Protein AF-A0ABD1Q638-F1 (afdb_monomer)

Nearest PDB structures (foldseek):
  1qu7-assembly1_A  TM=3.961E-01  e=6.365E-01  Escherichia coli
  3g6b-assembly1_A  TM=3.197E-01  e=7.112E-01  Thermotoga maritima
  3g67-assembly1_A  TM=3.233E-01  e=1.049E+00  Thermotoga maritima
  2v0o-assembly2_C  TM=2.577E-01  e=9.386E-01  Homo sapiens

Mean predicted aligned error: 16.16 Å

Organism: NCBI:txid126358

Secondary structure (DSSP, 8-state):
-HHHHHHHHHHHHHHHHHHHHHHHHHHHHHHHHHHHHHHHHHHHHHHHHHHHHHHHHHHHHHHHHHHHHHHHHHHHHHHHHHHHHHHHHTT--SHHHHHHHHHHHHHHHHHHHHHHHHHHHHHHHHHHHHHHHHHHHHHHHHHHHHHHHHHHHHHHHHHHHHHHHHHHHHHHHHHHHHHHHHHHHHHHHHHHHHHHHHHHHHTS----PPPPS-------------------------

Solvent-accessible surface area (backbone atoms only — not comparable to full-atom values): 13404 Å² total; per-residue (Å²): 111,50,67,61,51,28,56,51,45,55,50,53,48,50,52,52,52,56,59,44,52,63,53,46,58,53,54,50,52,50,47,52,49,47,54,50,51,48,51,52,50,51,49,52,47,52,50,50,54,49,52,47,52,54,51,49,56,50,43,54,51,51,53,49,50,49,53,54,50,50,54,54,51,51,52,53,51,49,54,40,50,51,49,48,50,55,37,60,77,63,75,52,83,61,64,72,47,47,51,42,52,52,52,49,50,53,53,50,53,54,49,50,53,50,53,52,54,50,52,54,51,46,53,52,48,50,53,54,46,54,53,51,51,52,53,46,52,54,50,53,50,50,49,53,49,51,51,50,54,40,52,52,50,52,49,52,51,53,52,50,50,52,54,53,49,55,53,46,47,55,49,50,53,52,31,49,54,36,48,49,53,47,50,52,54,50,51,55,52,53,52,51,51,51,52,51,49,53,53,56,59,71,63,49,75,84,72,73,66,73,77,72,89,74,72,82,87,67,88,88,82,84,76,89,73,90,82,87,84,87,81,84,85,75,87,82,93,131

Sequence (238 aa):
MNLIRGLVLTKEVYNILEGFDGKLNKEEANSKKLSEDLKAMSLEKAQMESDKRFLQIRLDSVVAKETDLKAKYEVKLQDVKECLKKAQDQKRATEASQKCTEEAQNLAEERAFVDETTVATANNFEAIFFEKDKQLAEVKEQVERVKADRTDAEARIVMAYQKEFESTFEYIELAHKFMTACGQHLVERIEEIHLEWDISFLRRPLAREPPPDDLPTSEDHAVAKVSSIVEPHGTGEA

Foldseek 3Di:
DLVVVLVVLVVVLVVLVVVLVVVLVVLVVVLVVLVVVLVVLVVVLVVLVVVLVVLVVVLVVLVVVLVVVVVVLVVVLVVLVVQCVVCVVVPDDDDSNVVSVVVVVVSVVVNVVSVVVSVVVSVVSVVVSVVSVVVSVVSVVVSVVSVVVSVVSVVVSVVSVVVSVVVSVVSVVVSVVSVVVVVVVVVVVVVVVVVVCVVVVVPPPPPPPPPPPDDPDDDDDDDPDPDDDDDDPDDDDD

Radius of gyration: 51.37 Å; Cα contacts (8 Å, |Δi|>4): 83; chains: 1; bounding box: 115×38×144 Å

pLDDT: mean 76.97, std 14.39, range [38.31, 92.88]

Structure (mmCIF, N/CA/C/O backbone):
data_AF-A0ABD1Q638-F1
#
_entry.id   AF-A0ABD1Q638-F1
#
loop_
_atom_site.group_PDB
_atom_site.id
_atom_site.type_symbol
_atom_site.label_atom_id
_atom_site.label_alt_id
_atom_site.label_comp_id
_atom_site.label_asym_id
_atom_site.label_entity_id
_atom_site.label_seq_id
_atom_site.pdbx_PDB_ins_code
_atom_site.Cartn_x
_atom_site.Cartn_y
_atom_site.Cartn_z
_atom_site.occupancy
_atom_site.B_iso_or_equiv
_atom_site.auth_seq_id
_atom_site.auth_comp_id
_atom_site.auth_asym_id
_atom_site.auth_atom_id
_atom_site.pdbx_PDB_model_num
ATOM 1 N N . MET A 1 1 ? 32.423 8.201 -47.413 1.00 62.81 1 MET A N 1
ATOM 2 C CA . MET A 1 1 ? 31.668 9.054 -46.460 1.00 62.81 1 MET A CA 1
ATOM 3 C C . MET A 1 1 ? 30.535 8.312 -45.746 1.00 62.81 1 MET A C 1
ATOM 5 O O . MET A 1 1 ? 30.430 8.467 -44.538 1.00 62.81 1 MET A O 1
ATOM 9 N N . ASN A 1 2 ? 29.720 7.497 -46.427 1.00 60.91 2 ASN A N 1
ATOM 10 C CA . ASN A 1 2 ? 28.567 6.823 -45.801 1.00 60.91 2 ASN A CA 1
ATOM 11 C C . ASN A 1 2 ? 28.947 5.785 -44.723 1.00 60.91 2 ASN A C 1
ATOM 13 O O . ASN A 1 2 ? 28.285 5.736 -43.694 1.00 60.91 2 ASN A O 1
ATOM 17 N N . LEU A 1 3 ? 30.063 5.059 -44.884 1.00 63.94 3 LEU A N 1
ATOM 18 C CA . LEU A 1 3 ? 30.564 4.112 -43.872 1.00 63.94 3 LEU A CA 1
ATOM 19 C C . LEU A 1 3 ? 30.921 4.794 -42.531 1.00 63.94 3 LEU A C 1
ATOM 21 O O . LEU A 1 3 ? 30.564 4.309 -41.464 1.00 63.94 3 LEU A O 1
ATOM 25 N N . ILE A 1 4 ? 31.574 5.963 -42.589 1.00 77.12 4 ILE A N 1
ATOM 26 C CA . ILE A 1 4 ? 31.926 6.760 -41.399 1.00 77.12 4 ILE A CA 1
ATOM 27 C C . ILE A 1 4 ? 30.655 7.290 -40.721 1.00 77.12 4 ILE A C 1
ATOM 29 O O . ILE A 1 4 ? 30.556 7.259 -39.499 1.00 77.12 4 ILE A O 1
ATOM 33 N N . ARG A 1 5 ? 29.654 7.729 -41.501 1.00 73.06 5 ARG A N 1
ATOM 34 C CA . ARG A 1 5 ? 28.352 8.155 -40.958 1.00 73.06 5 ARG A CA 1
ATOM 35 C C . ARG A 1 5 ? 27.604 7.005 -40.279 1.00 73.06 5 ARG A C 1
ATOM 37 O O . ARG A 1 5 ? 27.065 7.221 -39.202 1.00 73.06 5 ARG A O 1
ATOM 44 N N . GLY A 1 6 ? 27.622 5.802 -40.858 1.00 73.00 6 GLY A N 1
ATOM 45 C CA . GLY A 1 6 ? 27.049 4.603 -40.236 1.00 73.00 6 GLY A CA 1
ATOM 46 C C . GLY A 1 6 ? 27.677 4.297 -38.872 1.00 73.00 6 GLY A C 1
ATOM 47 O O . GLY A 1 6 ? 26.951 4.136 -37.896 1.00 73.00 6 GLY A O 1
ATOM 48 N N . LEU A 1 7 ? 29.014 4.330 -38.785 1.00 78.75 7 LEU A N 1
ATOM 49 C CA . LEU A 1 7 ? 29.758 4.108 -37.535 1.00 78.75 7 LEU A CA 1
ATOM 50 C C . LEU A 1 7 ? 29.456 5.153 -36.447 1.00 78.75 7 LEU A C 1
ATOM 52 O O . LEU A 1 7 ? 29.348 4.811 -35.268 1.00 78.75 7 LEU A O 1
ATOM 56 N N . VAL A 1 8 ? 29.301 6.426 -36.824 1.00 81.81 8 VAL A N 1
ATOM 57 C CA . VAL A 1 8 ? 28.933 7.496 -35.879 1.00 81.81 8 VAL A CA 1
ATOM 58 C C . VAL A 1 8 ? 27.518 7.284 -35.337 1.00 81.81 8 VAL A C 1
ATOM 60 O O . VAL A 1 8 ? 27.318 7.375 -34.130 1.00 81.81 8 VAL A O 1
ATOM 63 N N . LEU A 1 9 ? 26.553 6.934 -36.193 1.00 76.81 9 LEU A N 1
ATOM 64 C CA . LEU A 1 9 ? 25.171 6.684 -35.767 1.00 76.81 9 LEU A CA 1
ATOM 65 C C . LEU A 1 9 ? 25.068 5.483 -34.815 1.00 76.81 9 LEU A C 1
ATOM 67 O O . LEU A 1 9 ? 24.355 5.560 -33.820 1.00 76.81 9 LEU A O 1
ATOM 71 N N . THR A 1 10 ? 25.829 4.408 -35.049 1.00 75.62 10 THR A N 1
ATOM 72 C CA . THR A 1 10 ? 25.877 3.267 -34.115 1.00 75.62 10 THR A CA 1
ATOM 73 C C . THR A 1 10 ? 26.457 3.631 -32.748 1.00 75.62 10 THR A C 1
ATOM 75 O O . THR A 1 10 ? 26.022 3.082 -31.738 1.00 75.62 10 THR A O 1
ATOM 78 N N . LYS A 1 11 ? 27.406 4.576 -32.687 1.00 83.50 11 LYS A N 1
ATOM 79 C CA . LYS A 1 11 ? 27.943 5.074 -31.413 1.00 83.50 11 LYS A CA 1
ATOM 80 C C . LYS A 1 11 ? 26.907 5.901 -30.645 1.00 83.50 11 LYS A C 1
ATOM 82 O O . LYS A 1 11 ? 26.808 5.756 -29.432 1.00 83.50 11 LYS A O 1
ATOM 87 N N . GLU A 1 12 ? 26.126 6.733 -31.333 1.00 80.31 12 GLU A N 1
ATOM 88 C CA . GLU A 1 12 ? 25.046 7.501 -30.695 1.00 80.31 12 GLU A CA 1
ATOM 89 C C . GLU A 1 12 ? 23.957 6.587 -30.119 1.00 80.31 12 GLU A C 1
ATOM 91 O O . GLU A 1 12 ? 23.530 6.793 -28.987 1.00 80.31 12 GLU A O 1
ATOM 96 N N . VAL A 1 13 ? 23.584 5.519 -30.836 1.00 79.38 13 VAL A N 1
ATOM 97 C CA . VAL A 1 13 ? 22.672 4.487 -30.308 1.00 79.38 13 VAL A CA 1
ATOM 98 C C . VAL A 1 13 ? 23.211 3.881 -29.011 1.00 79.38 13 VAL A C 1
ATOM 100 O O . VAL A 1 13 ? 22.472 3.764 -28.037 1.00 79.38 13 VAL A O 1
ATOM 103 N N . TYR A 1 14 ? 24.502 3.539 -28.964 1.00 80.94 14 TYR A N 1
ATOM 104 C CA . TYR A 1 14 ? 25.120 2.990 -27.756 1.00 80.94 14 TYR A CA 1
ATOM 105 C C . TYR A 1 14 ? 25.060 3.972 -26.574 1.00 80.94 14 TYR A C 1
ATOM 107 O O . TYR A 1 14 ? 24.660 3.586 -25.479 1.00 80.94 14 TYR A O 1
ATOM 115 N N . ASN A 1 15 ? 25.376 5.251 -26.800 1.00 84.00 15 ASN A N 1
ATOM 116 C CA . ASN A 1 15 ? 25.325 6.281 -25.756 1.00 84.00 15 ASN A CA 1
ATOM 117 C C . ASN A 1 15 ? 23.904 6.486 -25.199 1.00 84.00 15 ASN A C 1
ATOM 119 O O . ASN A 1 15 ? 23.735 6.698 -23.997 1.00 84.00 15 ASN A O 1
ATOM 123 N N . ILE A 1 16 ? 22.885 6.443 -26.067 1.00 79.62 16 ILE A N 1
ATOM 124 C CA . ILE A 1 16 ? 21.476 6.553 -25.663 1.00 79.62 16 ILE A CA 1
ATOM 125 C C . ILE A 1 16 ? 21.100 5.367 -24.769 1.00 79.62 16 ILE A C 1
ATOM 127 O O . ILE A 1 16 ? 20.550 5.573 -23.688 1.00 79.62 16 ILE A O 1
ATOM 131 N N . LEU A 1 17 ? 21.456 4.144 -25.175 1.00 77.81 17 LEU A N 1
ATOM 132 C CA . LEU A 1 17 ? 21.169 2.928 -24.409 1.00 77.81 17 LEU A CA 1
ATOM 133 C C . LEU A 1 17 ? 21.881 2.910 -23.046 1.00 77.81 17 LEU A C 1
ATOM 135 O O . LEU A 1 17 ? 21.259 2.579 -22.040 1.00 77.81 17 LEU A O 1
ATOM 139 N N . GLU A 1 18 ? 23.148 3.327 -22.983 1.00 80.81 18 GLU A N 1
ATOM 140 C CA . GLU A 1 18 ? 23.913 3.403 -21.730 1.00 80.81 18 GLU A CA 1
ATOM 141 C C . GLU A 1 18 ? 23.340 4.461 -20.767 1.00 80.81 18 GLU A C 1
ATOM 143 O O . GLU A 1 18 ? 23.158 4.215 -19.571 1.00 80.81 18 GLU A O 1
ATOM 148 N N . GLY A 1 19 ? 22.978 5.641 -21.284 1.00 80.19 19 GLY A N 1
ATOM 149 C CA . GLY A 1 19 ? 22.334 6.690 -20.490 1.00 80.19 19 GLY A CA 1
ATOM 150 C C . GLY A 1 19 ? 20.925 6.319 -20.016 1.00 80.19 19 GLY A C 1
ATOM 151 O O . GLY A 1 19 ? 20.470 6.802 -18.971 1.00 80.19 19 GLY A O 1
ATOM 152 N N . PHE A 1 20 ? 20.235 5.465 -20.770 1.00 78.56 20 PHE A N 1
ATOM 153 C CA . PHE A 1 20 ? 18.911 4.961 -20.441 1.00 78.56 20 PHE A CA 1
ATOM 154 C C . PHE A 1 20 ? 18.957 3.936 -19.304 1.00 78.56 20 PHE A C 1
ATOM 156 O O . PHE A 1 20 ? 18.231 4.107 -18.322 1.00 78.56 20 PHE A O 1
ATOM 163 N N . ASP A 1 21 ? 19.878 2.971 -19.366 1.00 80.94 21 ASP A N 1
ATOM 164 C CA . ASP A 1 21 ? 20.079 1.951 -18.327 1.00 80.94 21 ASP A CA 1
ATOM 165 C C . ASP A 1 21 ? 20.299 2.581 -16.935 1.00 80.94 21 ASP A C 1
ATOM 167 O O . ASP A 1 21 ? 19.690 2.196 -15.933 1.00 80.94 21 ASP A O 1
ATOM 171 N N . GLY A 1 22 ? 21.073 3.670 -16.867 1.00 81.31 22 GLY A N 1
ATOM 172 C CA . GLY A 1 22 ? 21.306 4.405 -15.620 1.00 81.3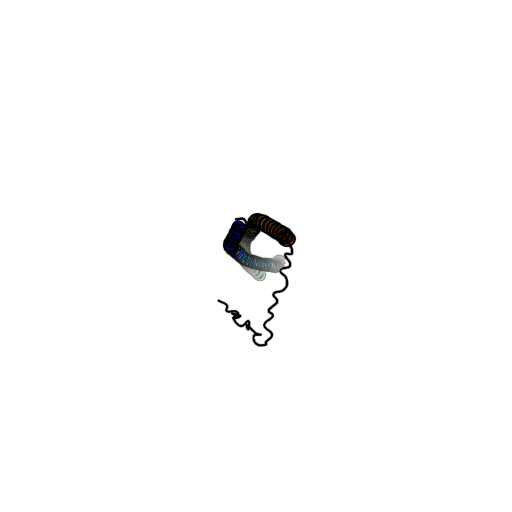1 22 GLY A CA 1
ATOM 173 C C . GLY A 1 22 ? 20.073 5.114 -15.031 1.00 81.31 22 GLY A C 1
ATOM 174 O O . GLY A 1 22 ? 19.975 5.257 -13.808 1.00 81.31 22 GLY A O 1
ATOM 175 N N . LYS A 1 23 ? 19.128 5.582 -15.859 1.00 81.44 23 LYS A N 1
ATOM 176 C CA . LYS A 1 23 ? 17.857 6.174 -15.383 1.00 81.44 23 LYS A CA 1
ATOM 177 C C . LYS A 1 23 ? 16.884 5.087 -14.941 1.00 81.44 23 LYS A C 1
ATOM 179 O O . LYS A 1 23 ? 16.193 5.250 -13.939 1.00 81.44 23 LYS A O 1
ATOM 184 N N . LEU A 1 24 ? 16.883 3.976 -15.661 1.00 79.50 24 LEU A N 1
ATOM 185 C CA . LEU A 1 24 ? 16.010 2.843 -15.419 1.00 79.50 24 LEU A CA 1
ATOM 186 C C . LEU A 1 24 ? 16.290 2.154 -14.099 1.00 79.50 24 LEU A C 1
ATOM 188 O O . LEU A 1 24 ? 15.380 1.986 -13.295 1.00 79.50 24 LEU A O 1
ATOM 192 N N . ASN A 1 25 ? 17.564 1.890 -13.823 1.00 84.44 25 ASN A N 1
ATOM 193 C CA . ASN A 1 25 ? 17.994 1.314 -12.557 1.00 84.44 25 ASN A CA 1
ATOM 194 C C . ASN A 1 25 ? 17.541 2.157 -11.348 1.00 84.44 25 ASN A C 1
ATOM 196 O O . ASN A 1 25 ? 17.233 1.617 -10.285 1.00 84.44 25 ASN A O 1
ATOM 200 N N . LYS A 1 26 ? 17.451 3.489 -11.496 1.00 85.56 26 LYS A N 1
ATOM 201 C CA . LYS A 1 26 ? 16.952 4.379 -10.433 1.00 85.56 26 LYS A CA 1
ATOM 202 C C . LYS A 1 26 ? 15.442 4.256 -10.234 1.00 85.56 26 LYS A C 1
ATOM 204 O O . LYS A 1 26 ? 14.997 4.163 -9.092 1.00 85.56 26 LYS A O 1
ATOM 209 N N . GLU A 1 27 ? 14.666 4.250 -11.314 1.00 83.69 27 GLU A N 1
ATOM 210 C CA . GLU A 1 27 ? 13.206 4.112 -11.238 1.00 83.69 27 GLU A CA 1
ATOM 211 C C . GLU A 1 27 ? 12.784 2.694 -10.814 1.00 83.69 27 GLU A C 1
ATOM 213 O O . GLU A 1 27 ? 11.851 2.539 -10.027 1.00 83.69 27 GLU A O 1
ATOM 218 N N . GLU A 1 28 ? 13.515 1.653 -11.225 1.00 83.50 28 GLU A N 1
ATOM 219 C CA . GLU A 1 28 ? 13.320 0.277 -10.751 1.00 83.50 28 GLU A CA 1
ATOM 220 C C . GLU A 1 28 ? 13.636 0.134 -9.262 1.00 83.50 28 GLU A C 1
ATOM 222 O O . GLU A 1 28 ? 12.858 -0.472 -8.522 1.00 83.50 28 GLU A O 1
ATOM 227 N N . ALA A 1 29 ? 14.733 0.734 -8.786 1.00 87.56 29 ALA A N 1
ATOM 228 C CA . ALA A 1 29 ? 15.040 0.767 -7.359 1.00 87.56 29 ALA A CA 1
ATOM 229 C C . ALA A 1 29 ? 13.946 1.497 -6.559 1.00 87.56 29 ALA A C 1
ATOM 231 O O . ALA A 1 29 ? 13.565 1.042 -5.478 1.00 87.56 29 ALA A O 1
ATOM 232 N N . ASN A 1 30 ? 13.401 2.592 -7.100 1.00 85.94 30 ASN A N 1
ATOM 233 C CA . ASN A 1 30 ? 12.290 3.321 -6.492 1.00 85.94 30 ASN A CA 1
ATOM 234 C C . ASN A 1 30 ? 11.001 2.478 -6.453 1.00 85.94 30 ASN A C 1
ATOM 236 O O . ASN A 1 30 ? 10.382 2.347 -5.399 1.00 85.94 30 ASN A O 1
ATOM 240 N N . SER A 1 31 ? 10.637 1.828 -7.564 1.00 82.81 31 SER A N 1
ATOM 241 C CA . SER A 1 31 ? 9.482 0.922 -7.640 1.00 82.81 31 SER A CA 1
ATOM 242 C C . SER A 1 31 ? 9.616 -0.257 -6.669 1.00 82.81 31 SER A C 1
ATOM 244 O O . SER A 1 31 ? 8.676 -0.588 -5.939 1.00 82.81 31 SER A O 1
ATOM 246 N N . LYS A 1 32 ? 10.815 -0.846 -6.568 1.00 89.06 32 LYS A N 1
ATOM 247 C CA . LYS A 1 32 ? 11.106 -1.915 -5.607 1.00 89.06 32 LYS A CA 1
ATOM 248 C C . LYS A 1 32 ? 10.923 -1.444 -4.165 1.00 89.06 32 LYS A C 1
ATOM 250 O O . LYS A 1 32 ? 10.271 -2.142 -3.390 1.00 89.06 32 LYS A O 1
ATOM 255 N N . LYS A 1 33 ? 11.428 -0.256 -3.823 1.00 91.12 33 LYS A N 1
ATOM 256 C CA . LYS A 1 33 ? 11.243 0.338 -2.494 1.00 91.12 33 LYS A CA 1
ATOM 257 C C . LYS A 1 33 ? 9.760 0.563 -2.177 1.00 91.12 33 LYS A C 1
ATOM 259 O O . LYS A 1 33 ? 9.292 0.107 -1.140 1.00 91.12 33 LYS A O 1
ATOM 264 N N . LEU A 1 34 ? 8.998 1.159 -3.097 1.00 84.62 34 LEU A N 1
ATOM 265 C CA . LEU A 1 34 ? 7.549 1.345 -2.935 1.00 84.62 34 LEU A CA 1
ATOM 266 C C . LEU A 1 34 ? 6.810 0.006 -2.775 1.00 84.62 34 LEU A C 1
ATOM 268 O O . LEU A 1 34 ? 5.845 -0.089 -2.017 1.00 84.62 34 LEU A O 1
ATOM 272 N N . SER A 1 35 ? 7.267 -1.056 -3.446 1.00 85.88 35 SER A N 1
ATOM 273 C CA . SER A 1 35 ? 6.711 -2.397 -3.253 1.00 85.88 35 SER A CA 1
ATOM 274 C C . SER A 1 35 ? 7.014 -2.980 -1.870 1.00 85.88 35 SER A C 1
ATOM 276 O O . SER A 1 35 ? 6.201 -3.761 -1.370 1.00 85.88 35 SER A O 1
ATOM 278 N N . GLU A 1 36 ? 8.167 -2.681 -1.280 1.00 90.44 36 GLU A N 1
ATOM 279 C CA . GLU A 1 36 ? 8.516 -3.114 0.076 1.00 90.44 36 GLU A CA 1
ATOM 280 C C . GLU A 1 36 ? 7.695 -2.337 1.115 1.00 90.44 36 GLU A C 1
ATOM 282 O O . GLU A 1 36 ? 7.079 -2.959 1.984 1.00 90.44 36 GLU A O 1
ATOM 287 N N . ASP A 1 37 ? 7.561 -1.019 0.946 1.00 84.19 37 ASP A N 1
ATOM 288 C CA . ASP A 1 37 ? 6.722 -0.161 1.792 1.00 84.19 37 ASP A CA 1
ATOM 289 C C . ASP A 1 37 ? 5.246 -0.599 1.749 1.00 84.19 37 ASP A C 1
ATOM 291 O O . ASP A 1 37 ? 4.590 -0.727 2.787 1.00 84.19 37 ASP A O 1
ATOM 295 N N . LEU A 1 38 ? 4.724 -0.938 0.562 1.00 83.50 38 LEU A N 1
ATOM 296 C CA . LEU A 1 38 ? 3.366 -1.467 0.401 1.00 83.50 38 LEU A CA 1
ATOM 297 C C . LEU A 1 38 ? 3.159 -2.781 1.170 1.00 83.50 38 LEU A C 1
ATOM 299 O O . LEU A 1 38 ? 2.094 -2.993 1.758 1.00 83.50 38 LEU A O 1
ATOM 303 N N . LYS A 1 39 ? 4.158 -3.675 1.177 1.00 89.00 39 LYS A N 1
ATOM 304 C CA . LYS A 1 39 ? 4.097 -4.928 1.947 1.00 89.00 39 LYS A CA 1
ATOM 305 C C . LYS A 1 39 ? 4.090 -4.648 3.447 1.00 89.00 39 LYS A C 1
ATOM 307 O O . LYS A 1 39 ? 3.289 -5.256 4.155 1.00 89.00 39 LYS A O 1
ATOM 312 N N . ALA A 1 40 ? 4.933 -3.729 3.914 1.00 86.88 40 ALA A N 1
ATOM 313 C CA . ALA A 1 40 ? 4.994 -3.342 5.320 1.00 86.88 40 ALA A CA 1
ATOM 314 C C . ALA A 1 40 ? 3.659 -2.746 5.800 1.00 86.88 40 ALA A C 1
ATOM 316 O O . ALA A 1 40 ? 3.092 -3.232 6.777 1.00 86.88 40 ALA A O 1
ATOM 317 N N . MET A 1 41 ? 3.087 -1.792 5.058 1.00 84.44 41 MET A N 1
ATOM 318 C CA . MET A 1 41 ? 1.782 -1.212 5.401 1.00 84.44 41 MET A CA 1
ATOM 319 C C . MET A 1 41 ? 0.629 -2.218 5.290 1.00 84.44 41 MET A C 1
ATOM 321 O O . MET A 1 41 ? -0.310 -2.184 6.083 1.00 84.44 41 MET A O 1
ATOM 325 N N . SER A 1 42 ? 0.689 -3.159 4.341 1.00 84.44 42 SER A N 1
ATOM 326 C CA . SER A 1 42 ? -0.307 -4.238 4.248 1.00 84.44 42 SER A CA 1
ATOM 327 C C . SER A 1 42 ? -0.265 -5.163 5.468 1.00 84.44 42 SER A C 1
ATOM 329 O O . SER A 1 42 ? -1.313 -5.611 5.936 1.00 84.44 42 SER A O 1
ATOM 331 N N . LEU A 1 43 ? 0.932 -5.435 5.995 1.00 90.81 43 LEU A N 1
ATOM 332 C CA . LEU A 1 43 ? 1.111 -6.203 7.224 1.00 90.81 43 LEU A CA 1
ATOM 333 C C . LEU A 1 43 ? 0.575 -5.435 8.438 1.00 90.81 43 LEU A C 1
ATOM 335 O O . LEU A 1 43 ? -0.164 -6.002 9.239 1.00 90.81 43 LEU A O 1
ATOM 339 N N . GLU A 1 44 ? 0.890 -4.144 8.543 1.00 86.81 44 GLU A N 1
ATOM 340 C CA . GLU A 1 44 ? 0.382 -3.275 9.608 1.00 86.81 44 GLU A CA 1
ATOM 341 C C . GLU A 1 44 ? -1.152 -3.200 9.598 1.00 86.81 44 GLU A C 1
ATOM 343 O O . GLU A 1 44 ? -1.791 -3.390 10.634 1.00 86.81 44 GLU A O 1
ATOM 348 N N . LYS A 1 45 ? -1.761 -3.047 8.414 1.00 87.19 45 LYS A N 1
ATOM 349 C CA . LYS A 1 45 ? -3.217 -3.118 8.230 1.00 87.19 45 LYS A CA 1
ATOM 350 C C . LYS A 1 45 ? -3.790 -4.435 8.760 1.00 87.19 45 LYS A C 1
ATOM 352 O O . LYS A 1 45 ? -4.784 -4.419 9.484 1.00 87.19 45 LYS A O 1
ATOM 357 N N . ALA A 1 46 ? -3.184 -5.569 8.404 1.00 85.25 46 ALA A N 1
ATOM 358 C CA . ALA A 1 46 ? -3.643 -6.881 8.855 1.00 85.25 46 ALA A CA 1
ATOM 359 C C . ALA A 1 46 ? -3.531 -7.033 10.383 1.00 85.25 46 ALA A C 1
ATOM 361 O O . ALA A 1 46 ? -4.441 -7.576 11.015 1.00 85.25 46 ALA A O 1
ATOM 362 N N . GLN A 1 47 ? -2.459 -6.506 10.982 1.00 90.00 47 GLN A N 1
ATOM 363 C CA . GLN A 1 47 ? -2.280 -6.499 12.432 1.00 90.00 47 GLN A CA 1
ATOM 364 C C . GLN A 1 47 ? -3.352 -5.647 13.125 1.00 90.00 47 GLN A C 1
ATOM 366 O O . GLN A 1 47 ? -3.995 -6.125 14.058 1.00 90.00 47 GLN A O 1
ATOM 371 N N . MET A 1 48 ? -3.621 -4.431 12.637 1.00 84.50 48 MET A N 1
ATOM 372 C CA . MET A 1 48 ? -4.670 -3.571 13.199 1.00 84.50 48 MET A CA 1
ATOM 373 C C . MET A 1 48 ? -6.072 -4.182 13.057 1.00 84.50 48 MET A C 1
ATOM 375 O O . MET A 1 48 ? -6.875 -4.101 13.986 1.00 84.50 48 MET A O 1
ATOM 379 N N . GLU A 1 49 ? -6.378 -4.837 11.931 1.00 87.62 49 GLU A N 1
ATOM 380 C CA . GLU A 1 49 ? -7.646 -5.560 11.749 1.00 87.62 49 GLU A CA 1
ATOM 381 C C . GLU A 1 49 ? -7.785 -6.737 12.728 1.00 87.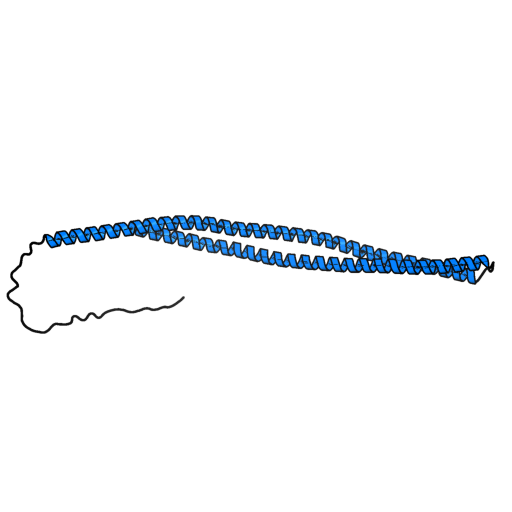62 49 GLU A C 1
ATOM 383 O O . GLU A 1 49 ? -8.880 -6.993 13.238 1.00 87.62 49 GLU A O 1
ATOM 388 N N . SER A 1 50 ? -6.685 -7.434 13.025 1.00 91.25 50 SER A N 1
ATOM 389 C CA . SER A 1 50 ? -6.649 -8.486 14.043 1.00 91.25 50 SER A CA 1
ATOM 390 C C . SER A 1 50 ? -6.873 -7.924 15.450 1.00 91.25 50 SER A C 1
ATOM 392 O O . SER A 1 50 ? -7.732 -8.426 16.179 1.00 91.25 50 SER A O 1
ATOM 394 N N . ASP A 1 51 ? -6.165 -6.854 15.819 1.00 85.50 51 ASP A N 1
ATOM 395 C CA . ASP A 1 51 ? -6.309 -6.192 17.122 1.00 85.50 51 ASP A CA 1
ATOM 396 C C . ASP A 1 51 ? -7.743 -5.679 17.327 1.00 85.50 51 ASP A C 1
ATOM 398 O O . ASP A 1 51 ? -8.332 -5.872 18.393 1.00 85.50 51 ASP A O 1
ATOM 402 N N . LYS A 1 52 ? -8.351 -5.108 16.277 1.00 86.06 52 LYS A N 1
ATOM 403 C CA . LYS A 1 52 ? -9.759 -4.690 16.273 1.00 86.06 52 LYS A CA 1
ATOM 404 C C . LYS A 1 52 ? -10.695 -5.861 16.574 1.00 86.06 52 LYS A C 1
ATOM 406 O O . LYS A 1 52 ? -11.567 -5.748 17.434 1.00 86.06 52 LYS A O 1
ATOM 411 N N . ARG A 1 53 ? -10.526 -6.996 15.882 1.00 88.31 53 ARG A N 1
ATOM 412 C CA . ARG A 1 53 ? -11.346 -8.198 16.124 1.00 88.31 53 ARG A CA 1
ATOM 413 C C . ARG A 1 53 ? -11.183 -8.704 17.551 1.00 88.31 53 ARG A C 1
ATOM 415 O O . ARG A 1 53 ? -12.169 -9.078 18.177 1.00 88.31 53 ARG A O 1
ATOM 422 N N . PHE A 1 54 ? -9.962 -8.697 18.074 1.00 89.88 54 PHE A N 1
ATOM 423 C CA . PHE A 1 54 ? -9.700 -9.117 19.445 1.00 89.88 54 PHE A CA 1
ATOM 424 C C . PHE A 1 54 ? -10.398 -8.216 20.475 1.00 89.88 54 PHE A C 1
ATOM 426 O O . PHE A 1 54 ? -11.011 -8.722 21.416 1.00 89.88 54 PHE A O 1
ATOM 433 N N . LEU A 1 55 ? -10.350 -6.894 20.282 1.00 87.38 55 LEU A N 1
ATOM 434 C CA . LEU A 1 55 ? -11.051 -5.929 21.132 1.00 87.38 55 LEU A CA 1
ATOM 435 C C . LEU A 1 55 ? -12.572 -6.107 21.068 1.00 87.38 55 LEU A C 1
ATOM 437 O O . LEU A 1 55 ? -13.209 -6.109 22.117 1.00 87.38 55 LEU A O 1
ATOM 441 N N . GLN A 1 56 ? -13.135 -6.349 19.879 1.00 87.75 56 GLN A N 1
ATOM 442 C CA . GLN A 1 56 ? -14.565 -6.636 19.722 1.00 87.75 56 GLN A CA 1
ATOM 443 C C . GLN A 1 56 ? -14.979 -7.888 20.500 1.00 87.75 56 GLN A C 1
ATOM 445 O O . GLN A 1 56 ? -15.919 -7.838 21.282 1.00 87.75 56 GLN A O 1
ATOM 450 N N . ILE A 1 57 ? -14.237 -8.992 20.358 1.00 91.25 57 ILE A N 1
ATOM 451 C CA . ILE A 1 57 ? -14.522 -10.239 21.088 1.00 91.25 57 ILE A CA 1
ATOM 452 C C . ILE A 1 57 ? -14.487 -10.002 22.605 1.00 91.25 57 ILE A C 1
ATOM 454 O O . ILE A 1 57 ? -15.305 -10.549 23.347 1.00 91.25 57 ILE A O 1
ATOM 458 N N . ARG A 1 58 ? -13.542 -9.185 23.090 1.00 87.62 58 ARG A N 1
ATOM 459 C CA . ARG A 1 58 ? -13.477 -8.824 24.512 1.00 87.62 58 ARG A CA 1
ATOM 460 C C . ARG A 1 58 ? -14.664 -7.975 24.949 1.00 87.62 58 ARG A C 1
ATOM 462 O O . ARG A 1 58 ? -15.211 -8.258 26.012 1.00 87.62 58 ARG A O 1
ATOM 469 N N . LEU A 1 59 ? -15.059 -6.988 24.151 1.00 85.75 59 LEU A N 1
ATOM 470 C CA . LEU A 1 59 ? -16.227 -6.154 24.418 1.00 85.75 59 LEU A CA 1
ATOM 471 C C . LEU A 1 59 ? -17.499 -7.009 24.480 1.00 85.75 59 LEU A C 1
ATOM 473 O O . LEU A 1 59 ? -18.197 -6.980 25.491 1.00 85.75 59 LEU A O 1
ATOM 477 N N . ASP A 1 60 ? -17.727 -7.860 23.478 1.00 87.25 60 ASP A N 1
ATOM 478 C CA . ASP A 1 60 ? -18.866 -8.782 23.422 1.00 87.25 60 ASP A CA 1
ATOM 479 C C . ASP A 1 60 ? -18.885 -9.716 24.643 1.00 87.25 60 ASP A C 1
ATOM 481 O O . ASP A 1 60 ? -19.934 -9.964 25.236 1.00 87.25 60 ASP A O 1
ATOM 485 N N . SER A 1 61 ? -17.715 -10.198 25.079 1.00 89.94 61 SER A N 1
ATOM 486 C CA . SER A 1 61 ? -17.607 -11.020 26.287 1.00 89.94 61 SER A CA 1
ATOM 487 C C . SER A 1 61 ? -17.940 -10.251 27.570 1.00 89.94 61 SER A C 1
ATOM 489 O O . SER A 1 61 ? -18.510 -10.856 28.481 1.00 89.94 61 SER A O 1
ATOM 491 N N . VAL A 1 62 ? -17.567 -8.972 27.684 1.00 85.62 62 VAL A N 1
ATOM 492 C CA . VAL A 1 62 ? -17.913 -8.133 28.845 1.00 85.62 62 VAL A CA 1
ATOM 493 C C . VAL A 1 62 ? -19.416 -7.871 28.869 1.00 85.62 62 VAL A C 1
ATOM 495 O O . VAL A 1 62 ? -20.034 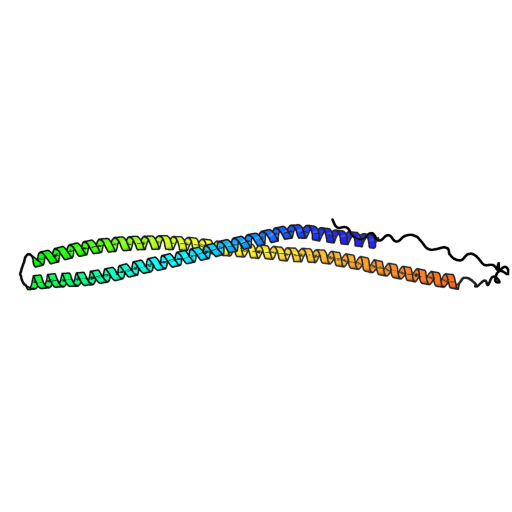-8.092 29.906 1.00 85.62 62 VAL A O 1
ATOM 498 N N . VAL A 1 63 ? -20.015 -7.526 27.727 1.00 85.19 63 VAL A N 1
ATOM 499 C CA . VAL A 1 63 ? -21.465 -7.305 27.589 1.00 85.19 63 VAL A CA 1
ATOM 500 C C . VAL A 1 63 ? -22.257 -8.579 27.897 1.00 85.19 63 VAL A C 1
ATOM 502 O O . VAL A 1 63 ? -23.260 -8.535 28.613 1.00 85.19 63 VAL A O 1
ATOM 505 N N . ALA A 1 64 ? -21.796 -9.742 27.424 1.00 86.00 64 ALA A N 1
ATOM 506 C CA . ALA A 1 64 ? -22.427 -11.022 27.741 1.00 86.00 64 ALA A CA 1
ATOM 507 C C . ALA A 1 64 ? -22.381 -11.315 29.250 1.00 86.00 64 ALA A C 1
ATOM 509 O O . ALA A 1 64 ? -23.397 -11.671 29.844 1.00 86.00 64 ALA A O 1
ATOM 510 N N . LYS A 1 65 ? -21.227 -11.090 29.898 1.00 87.25 65 LYS A N 1
ATOM 511 C CA . LYS A 1 65 ? -21.087 -11.247 31.355 1.00 87.25 65 LYS A CA 1
ATOM 512 C C . LYS A 1 65 ? -21.950 -10.261 32.138 1.00 87.25 65 LYS A C 1
ATOM 514 O O . LYS A 1 65 ? -22.523 -10.653 33.149 1.00 87.25 65 LYS 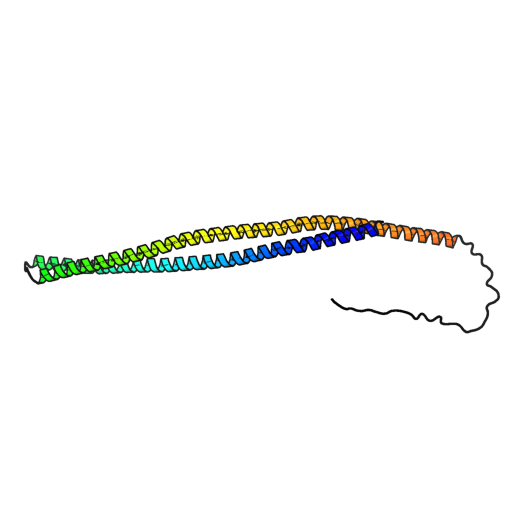A O 1
ATOM 519 N N . GLU A 1 66 ? -22.045 -9.011 31.693 1.00 84.00 66 GLU A N 1
ATOM 520 C CA . GLU A 1 66 ? -22.924 -7.997 32.285 1.00 84.00 66 GLU A CA 1
ATOM 521 C C . GLU A 1 66 ? -24.392 -8.437 32.195 1.00 84.00 66 GLU A C 1
ATOM 523 O O . GLU A 1 66 ? -25.118 -8.393 33.186 1.00 84.00 66 GLU A O 1
ATOM 528 N N . THR A 1 67 ? -24.814 -8.944 31.034 1.00 84.75 67 THR A N 1
ATOM 529 C CA . THR A 1 67 ? -26.178 -9.448 30.812 1.00 84.75 67 THR A CA 1
ATOM 530 C C . THR A 1 67 ? -26.486 -10.647 31.716 1.00 84.75 67 THR A C 1
ATOM 532 O O . THR A 1 67 ? -27.526 -10.672 32.378 1.00 84.75 67 THR A O 1
ATOM 535 N N . ASP A 1 68 ? -25.557 -11.602 31.819 1.00 88.56 68 ASP A N 1
ATOM 536 C CA . ASP A 1 68 ? -25.681 -12.767 32.702 1.00 88.56 68 ASP A CA 1
ATOM 537 C C . ASP A 1 68 ? -25.731 -12.375 34.188 1.00 88.56 68 ASP A C 1
ATOM 539 O O . ASP A 1 68 ? -26.505 -12.943 34.965 1.00 88.56 68 ASP A O 1
ATOM 543 N N . LEU A 1 69 ? -24.902 -11.414 34.612 1.00 84.69 69 LEU A N 1
ATOM 544 C CA . LEU A 1 69 ? -24.886 -10.910 35.987 1.00 84.69 69 LEU A CA 1
ATOM 545 C C . LEU A 1 69 ? -26.193 -10.191 36.319 1.00 84.69 69 LEU A C 1
ATOM 547 O O . LEU A 1 69 ? -26.789 -10.487 37.355 1.00 84.69 69 LEU A O 1
ATOM 551 N N . LYS A 1 70 ? -26.691 -9.332 35.423 1.00 81.81 70 LYS A N 1
ATOM 552 C CA . LYS A 1 70 ? -27.996 -8.674 35.580 1.00 81.81 70 LYS A CA 1
ATOM 553 C C . LYS A 1 70 ? -29.121 -9.689 35.722 1.00 81.81 70 LYS A C 1
ATOM 555 O O . LYS A 1 70 ? -29.912 -9.566 36.653 1.00 81.81 70 LYS A O 1
ATOM 560 N N . ALA A 1 71 ? -29.146 -10.732 34.891 1.00 86.06 71 ALA A N 1
ATOM 561 C CA . ALA A 1 71 ? -30.137 -11.800 35.000 1.00 86.06 71 ALA A CA 1
ATOM 562 C C . ALA A 1 71 ? -30.070 -12.524 36.360 1.00 86.06 71 ALA A C 1
ATOM 564 O O . ALA A 1 71 ? -31.101 -12.758 36.988 1.00 86.06 71 ALA A O 1
ATOM 565 N N . LYS A 1 72 ? -28.868 -12.831 36.871 1.00 88.31 72 LYS A N 1
ATOM 566 C CA . LYS A 1 72 ? -28.701 -13.441 38.206 1.00 88.31 72 LYS A CA 1
ATOM 567 C C . LYS A 1 72 ? -29.171 -12.521 39.333 1.00 88.31 72 LYS A C 1
ATOM 569 O O . LYS A 1 72 ? -29.815 -12.993 40.271 1.00 88.31 72 LYS A O 1
ATOM 574 N N . TYR A 1 73 ? -28.853 -11.230 39.260 1.00 84.75 73 TYR A N 1
ATOM 575 C CA . TYR A 1 73 ? -29.298 -10.253 40.252 1.00 84.75 73 TYR A CA 1
ATOM 576 C C . TYR A 1 73 ? -30.812 -10.031 40.199 1.00 84.75 73 TYR A C 1
ATOM 578 O O . TYR A 1 73 ? -31.423 -9.890 41.251 1.00 84.75 73 TYR A O 1
ATOM 586 N N . GLU A 1 74 ? -31.429 -10.063 39.015 1.00 85.31 74 GLU A N 1
ATOM 587 C CA . GLU A 1 74 ? -32.885 -9.988 38.831 1.00 85.31 74 GLU A CA 1
ATOM 588 C C . GLU A 1 74 ? -33.602 -11.148 39.539 1.00 85.31 74 GLU A C 1
ATOM 590 O O . GLU A 1 74 ? -34.566 -10.915 40.270 1.00 85.31 74 GLU A O 1
ATOM 595 N N . VAL A 1 75 ? -33.091 -12.377 39.394 1.00 88.50 75 VAL A N 1
ATOM 596 C CA . VAL A 1 75 ? -33.619 -13.565 40.090 1.00 88.50 75 VAL A CA 1
ATOM 597 C C . VAL A 1 75 ? -33.504 -13.404 41.608 1.00 88.50 75 VAL A C 1
ATOM 599 O O . VAL A 1 75 ? -34.507 -13.509 42.308 1.00 88.50 75 VAL A O 1
ATOM 602 N N . LYS A 1 76 ? -32.324 -13.035 42.125 1.00 87.25 76 LYS A N 1
ATOM 603 C CA . LYS A 1 76 ? -32.141 -12.788 43.569 1.00 87.25 76 LYS A CA 1
ATOM 604 C C . LYS A 1 76 ? -33.053 -11.670 44.095 1.00 87.25 76 LYS A C 1
ATOM 606 O O . LYS A 1 76 ? -33.562 -11.747 45.208 1.00 87.25 76 LYS A O 1
ATOM 611 N N . LEU A 1 77 ? -33.294 -10.628 43.298 1.00 83.25 77 LEU A N 1
ATOM 612 C CA . LEU A 1 77 ? -34.228 -9.550 43.637 1.00 83.25 77 LEU A CA 1
ATOM 613 C C . LEU A 1 77 ? -35.674 -10.046 43.736 1.00 83.25 77 LEU A C 1
ATOM 615 O O . LEU A 1 77 ? -36.432 -9.540 44.565 1.00 83.25 77 LEU A O 1
ATOM 619 N N . GLN A 1 78 ? -36.075 -11.009 42.902 1.00 86.81 78 GLN A N 1
ATOM 620 C CA . GLN A 1 78 ? -37.384 -11.653 43.012 1.00 86.81 78 GLN A CA 1
ATOM 621 C C . GLN A 1 78 ? -37.485 -12.487 44.293 1.00 86.81 78 GLN A C 1
ATOM 623 O O . GLN A 1 78 ? -38.478 -12.338 45.005 1.00 86.81 78 GLN A O 1
ATOM 628 N N . ASP A 1 79 ? -36.443 -13.245 44.647 1.00 89.25 79 ASP A N 1
ATOM 629 C CA . ASP A 1 79 ? -36.396 -14.026 45.893 1.00 89.25 79 ASP A CA 1
ATOM 630 C C . ASP A 1 79 ? -36.541 -13.126 47.134 1.00 89.25 79 ASP A C 1
ATOM 632 O O . ASP A 1 79 ? -37.346 -13.397 48.031 1.00 89.25 79 ASP A O 1
ATOM 636 N N . VAL A 1 80 ? -35.830 -11.992 47.157 1.00 85.62 80 VAL A N 1
ATOM 637 C CA . VAL A 1 80 ? -35.921 -10.988 48.230 1.00 85.62 80 VAL A CA 1
ATOM 638 C C . VAL A 1 80 ? -37.314 -10.350 48.288 1.00 85.62 80 VAL A C 1
ATOM 640 O O . VAL A 1 80 ? -37.888 -10.215 49.372 1.00 85.62 80 VAL A O 1
ATOM 643 N N . LYS A 1 81 ? -37.910 -9.994 47.140 1.00 86.50 81 LYS A N 1
ATOM 644 C CA . LYS A 1 81 ? -39.290 -9.469 47.080 1.00 86.50 81 LYS A CA 1
ATOM 645 C C . LYS A 1 81 ? -40.301 -10.486 47.601 1.00 86.50 81 LYS A C 1
ATOM 647 O O . LYS A 1 81 ? -41.241 -10.113 48.304 1.00 86.50 81 LYS A O 1
ATOM 652 N N . GLU A 1 82 ? -40.113 -11.762 47.282 1.00 89.75 82 GLU A N 1
ATOM 653 C CA . GLU A 1 82 ? -40.980 -12.830 47.760 1.00 89.75 82 GLU A CA 1
ATOM 654 C C . GLU A 1 82 ? -40.808 -13.072 49.268 1.00 89.75 82 GLU A C 1
ATOM 656 O O . GLU A 1 82 ? -41.808 -13.263 49.965 1.00 89.75 82 GLU A O 1
ATOM 661 N N . CYS A 1 83 ? -39.582 -12.975 49.802 1.00 88.06 83 CYS A N 1
ATOM 662 C CA . CYS A 1 83 ? -39.347 -12.985 51.249 1.00 88.06 83 CYS A CA 1
ATOM 663 C C . CYS A 1 83 ? -40.080 -11.832 51.947 1.00 88.06 83 CYS A C 1
ATOM 665 O O . CYS A 1 83 ? -40.813 -12.059 52.913 1.00 88.06 83 CYS A O 1
ATOM 667 N N . LEU A 1 84 ? -39.920 -10.601 51.448 1.00 83.12 84 LEU A N 1
ATOM 668 C CA . LEU A 1 84 ? -40.558 -9.417 52.027 1.00 83.12 84 LEU A CA 1
ATOM 669 C C . LEU A 1 84 ? -42.083 -9.547 52.019 1.00 83.12 84 LEU A C 1
ATOM 671 O O . LEU A 1 84 ? -42.721 -9.268 53.033 1.00 83.12 84 LEU A O 1
ATOM 675 N N . LYS A 1 85 ? -42.664 -10.049 50.922 1.00 86.88 85 LYS A N 1
ATOM 676 C CA . LYS A 1 85 ? -44.105 -10.310 50.820 1.00 86.88 85 LYS A CA 1
ATOM 677 C C . LYS A 1 85 ? -44.569 -11.334 51.861 1.00 86.88 85 LYS A C 1
ATOM 679 O O . LYS A 1 85 ? -45.511 -11.066 52.600 1.00 86.88 85 LYS A O 1
ATOM 684 N N . LYS A 1 86 ? -43.854 -12.459 51.999 1.00 85.25 86 LYS A N 1
ATOM 685 C CA . LYS A 1 86 ? -44.142 -13.489 53.017 1.00 85.25 86 LYS A CA 1
ATOM 686 C C . LYS A 1 86 ? -44.036 -12.941 54.445 1.00 85.25 86 LYS A C 1
ATOM 688 O O . LYS A 1 86 ? -44.862 -13.284 55.289 1.00 85.25 86 LYS A O 1
ATOM 693 N N . ALA A 1 87 ? -43.052 -12.084 54.724 1.00 78.06 87 ALA A N 1
ATOM 694 C CA . ALA A 1 87 ? -42.899 -11.437 56.027 1.00 78.06 87 ALA A CA 1
ATOM 695 C C . ALA A 1 87 ? -44.059 -10.465 56.328 1.00 78.06 87 ALA A C 1
ATOM 697 O O . ALA A 1 87 ? -44.562 -10.434 57.454 1.00 78.06 87 ALA A O 1
ATOM 698 N N . GLN A 1 88 ? -44.526 -9.727 55.315 1.00 78.56 88 GLN A N 1
ATOM 699 C CA . GLN A 1 88 ? -45.671 -8.817 55.408 1.00 78.56 88 GLN A CA 1
ATOM 700 C C . GLN A 1 88 ? -46.984 -9.575 55.663 1.00 78.56 88 GLN A C 1
ATOM 702 O O . GLN A 1 88 ? -47.751 -9.207 56.557 1.00 78.56 88 GLN A O 1
ATOM 707 N N . ASP A 1 89 ? -47.195 -10.679 54.943 1.00 82.88 89 ASP A N 1
ATOM 708 C CA . ASP A 1 89 ? -48.383 -11.530 55.055 1.00 82.88 89 ASP A CA 1
ATOM 709 C C . ASP A 1 89 ? -48.496 -12.206 56.439 1.00 82.88 89 ASP A C 1
ATOM 711 O O . ASP A 1 89 ? -49.599 -12.453 56.928 1.00 82.88 89 ASP A O 1
ATOM 715 N N . GLN A 1 90 ? -47.373 -12.464 57.124 1.00 77.12 90 GLN A N 1
ATOM 716 C CA . GLN A 1 90 ? -47.363 -13.130 58.435 1.00 77.12 90 GLN A CA 1
ATOM 717 C C . GLN A 1 90 ? -47.578 -12.205 59.647 1.00 77.12 90 GLN A C 1
ATOM 719 O O . GLN A 1 90 ? -47.707 -12.715 60.761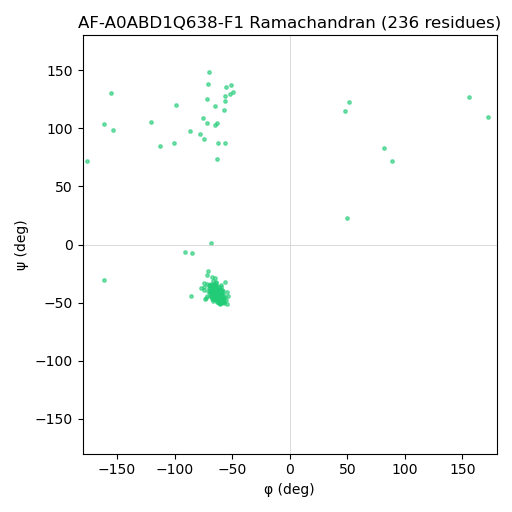 1.00 77.12 90 GLN A O 1
ATOM 724 N N . LYS A 1 91 ? -47.610 -10.871 59.486 1.00 67.50 91 LYS A N 1
ATOM 725 C CA . LYS A 1 91 ? -47.686 -9.890 60.601 1.00 67.50 91 LYS A CA 1
ATOM 726 C C . LYS A 1 91 ? -46.656 -10.123 61.731 1.00 67.50 91 LYS A C 1
ATOM 728 O O . LYS A 1 91 ? -46.861 -9.675 62.858 1.00 67.50 91 LYS A O 1
ATOM 733 N N . ARG A 1 92 ? -45.545 -10.816 61.453 1.00 58.78 92 ARG A N 1
ATOM 734 C CA . ARG A 1 92 ? -44.426 -11.028 62.383 1.00 58.78 92 ARG A CA 1
ATOM 735 C C . ARG A 1 92 ? -43.305 -10.051 62.033 1.00 58.78 92 ARG A C 1
ATOM 737 O O . ARG A 1 92 ? -42.402 -10.379 61.272 1.00 58.78 92 ARG A O 1
ATOM 744 N N . ALA A 1 93 ? -43.366 -8.847 62.592 1.00 64.75 93 ALA A N 1
ATOM 745 C CA . ALA A 1 93 ? -42.174 -8.016 62.759 1.00 64.75 93 ALA A CA 1
ATOM 746 C C . ALA A 1 93 ? -41.355 -8.676 63.885 1.00 64.75 93 ALA A C 1
ATOM 748 O O . ALA A 1 93 ? -41.919 -8.976 64.930 1.00 64.75 93 ALA A O 1
ATOM 749 N N . THR A 1 94 ? -40.082 -9.036 63.737 1.00 71.81 94 THR A N 1
ATOM 750 C CA . THR A 1 94 ? -39.001 -8.054 63.593 1.00 71.81 94 THR A CA 1
ATOM 751 C C . THR A 1 94 ? -37.705 -8.632 62.999 1.00 71.81 94 THR A C 1
ATOM 753 O O . THR A 1 94 ? -37.038 -7.913 62.272 1.00 71.81 94 THR A O 1
ATOM 756 N N . GLU A 1 95 ? -37.359 -9.912 63.199 1.00 72.62 95 GLU A N 1
ATOM 757 C CA . GLU A 1 95 ? -36.043 -10.450 62.776 1.00 72.62 95 GLU A CA 1
ATOM 758 C C . GLU A 1 95 ? -35.983 -10.928 61.316 1.00 72.62 95 GLU A C 1
ATOM 760 O O . GLU A 1 95 ? -35.031 -10.628 60.597 1.00 72.62 95 GLU A O 1
ATOM 765 N N . ALA A 1 96 ? -37.002 -11.659 60.849 1.00 71.06 96 ALA A N 1
ATOM 766 C CA . ALA A 1 96 ? -37.039 -12.156 59.468 1.00 71.06 96 ALA A CA 1
ATOM 767 C C . ALA A 1 96 ? -37.202 -11.008 58.457 1.00 71.06 96 ALA A C 1
ATOM 769 O O . ALA A 1 96 ? -36.594 -11.018 57.389 1.00 71.06 96 ALA A O 1
ATOM 770 N N . SER A 1 97 ? -37.975 -9.984 58.834 1.00 76.00 97 SER A N 1
ATOM 771 C CA . SER A 1 97 ? -38.109 -8.758 58.048 1.00 76.00 97 SER A CA 1
ATOM 772 C C . SER A 1 97 ? -36.793 -7.984 57.987 1.00 76.00 97 SER A C 1
ATOM 774 O O . SER A 1 97 ? -36.453 -7.517 56.908 1.00 76.00 97 SER A O 1
ATOM 776 N N . GLN A 1 98 ? -36.055 -7.872 59.104 1.00 81.31 98 GLN A N 1
ATOM 777 C CA . GLN A 1 98 ? -34.762 -7.181 59.135 1.00 81.31 98 GLN A CA 1
ATOM 778 C C . GLN A 1 98 ? -33.731 -7.866 58.239 1.00 81.31 98 GLN A C 1
ATOM 780 O O . GLN A 1 98 ? -33.103 -7.191 57.427 1.00 81.31 98 GLN A O 1
ATOM 785 N N . LYS A 1 99 ? -33.627 -9.200 58.311 1.00 83.00 99 LYS A N 1
ATOM 786 C CA . LYS A 1 99 ? -32.708 -9.966 57.457 1.00 83.00 99 LYS A CA 1
ATOM 787 C C . LYS A 1 99 ? -32.992 -9.775 55.969 1.00 83.00 99 LYS A C 1
ATOM 789 O O . LYS A 1 99 ? -32.063 -9.518 55.215 1.00 83.00 99 LYS A O 1
ATOM 794 N N . CYS A 1 100 ? -34.257 -9.826 55.548 1.00 85.00 100 CYS A N 1
ATOM 795 C CA . CYS A 1 100 ? -34.590 -9.645 54.133 1.00 85.00 100 CYS A CA 1
ATOM 796 C C . CYS A 1 100 ? -34.418 -8.192 53.653 1.00 85.00 100 CYS A C 1
ATOM 798 O O . CYS A 1 100 ? -34.128 -7.983 52.479 1.00 85.00 100 CYS A O 1
ATOM 800 N N . THR A 1 101 ? -34.525 -7.183 54.528 1.00 83.06 101 THR A N 1
ATOM 801 C CA . THR A 1 101 ? -34.157 -5.795 54.177 1.00 83.06 101 THR A CA 1
ATOM 802 C C . THR A 1 101 ? -32.647 -5.565 54.102 1.00 83.06 101 THR A C 1
ATOM 804 O O . THR A 1 101 ? -32.200 -4.828 53.229 1.00 83.06 101 THR A O 1
ATOM 807 N N . GLU A 1 102 ? -31.865 -6.200 54.974 1.00 86.62 102 GLU A N 1
ATOM 808 C CA . GLU A 1 102 ? -30.400 -6.095 54.989 1.00 86.62 102 GLU A CA 1
ATOM 809 C C . GLU A 1 102 ? -29.792 -6.825 53.780 1.00 86.62 102 GLU A C 1
ATOM 811 O O . GLU A 1 102 ? -28.927 -6.295 53.087 1.00 86.62 102 GLU A O 1
ATOM 816 N N . GLU A 1 103 ? -30.339 -7.994 53.433 1.00 85.06 103 GLU A N 1
ATOM 817 C CA . GLU A 1 103 ? -29.991 -8.719 52.209 1.00 85.06 103 GLU A CA 1
ATOM 818 C C . GLU A 1 103 ? -30.374 -7.928 50.950 1.00 85.06 103 GLU A C 1
ATOM 820 O O . GLU A 1 103 ? -29.589 -7.887 50.007 1.00 85.06 103 GLU A O 1
ATOM 825 N N . ALA A 1 104 ? -31.515 -7.223 50.947 1.00 80.00 104 ALA A N 1
ATOM 826 C CA . ALA A 1 104 ? -31.902 -6.331 49.850 1.00 80.00 104 ALA A CA 1
ATOM 827 C C . ALA A 1 104 ? -30.924 -5.161 49.656 1.00 80.00 104 ALA A C 1
ATOM 829 O O . ALA A 1 104 ? -30.615 -4.810 48.516 1.00 80.00 104 ALA A O 1
ATOM 830 N N . GLN A 1 105 ? -30.456 -4.552 50.751 1.00 83.94 105 GLN A N 1
ATOM 831 C CA . GLN A 1 105 ? -29.487 -3.453 50.707 1.00 83.94 105 GLN A CA 1
ATOM 832 C C . GLN A 1 105 ? -28.120 -3.931 50.215 1.00 83.94 105 GLN A C 1
ATOM 834 O O . GLN A 1 105 ? -27.592 -3.347 49.271 1.00 83.94 105 GLN A O 1
ATOM 839 N N . ASN A 1 106 ? -27.611 -5.046 50.745 1.00 85.62 106 ASN A N 1
ATOM 840 C CA . ASN A 1 106 ? -26.349 -5.631 50.287 1.00 85.62 106 ASN A CA 1
ATOM 841 C C . ASN A 1 106 ? -26.404 -6.005 48.795 1.00 85.62 106 ASN A C 1
ATOM 843 O O . ASN A 1 106 ? -25.471 -5.723 48.047 1.00 85.62 106 ASN A O 1
ATOM 847 N N . LEU A 1 107 ? -27.523 -6.574 48.326 1.00 83.81 107 LEU A N 1
ATOM 848 C CA . LEU A 1 107 ? -27.713 -6.892 46.906 1.00 83.81 107 LEU A CA 1
ATOM 849 C C . LEU A 1 107 ? -27.757 -5.648 46.013 1.00 83.81 107 LEU A C 1
ATOM 851 O O . LEU A 1 107 ? -27.304 -5.701 44.869 1.00 83.81 107 LEU A O 1
ATOM 855 N N . ALA A 1 108 ? -28.330 -4.548 46.506 1.00 78.44 108 ALA A N 1
ATOM 856 C CA . ALA A 1 108 ? -28.385 -3.289 45.772 1.00 78.44 108 ALA A CA 1
ATOM 857 C C . ALA A 1 108 ? -26.993 -2.652 45.644 1.00 78.44 108 ALA A C 1
ATOM 859 O O . ALA A 1 108 ? -26.643 -2.182 44.561 1.00 78.44 108 ALA A O 1
ATOM 860 N N . GLU A 1 109 ? -26.192 -2.685 46.709 1.00 84.75 109 GLU A N 1
ATOM 861 C CA . GLU A 1 109 ? -24.815 -2.182 46.716 1.00 84.75 109 GLU A CA 1
ATOM 862 C C . GLU A 1 109 ? -23.886 -3.035 45.838 1.00 84.75 109 GLU A C 1
ATOM 864 O O . GLU A 1 109 ? -23.157 -2.491 45.007 1.00 84.75 109 GLU A O 1
ATOM 869 N N . GLU A 1 110 ? -23.966 -4.369 45.935 1.00 82.19 110 GLU A N 1
ATOM 870 C CA . GLU A 1 110 ? -23.199 -5.279 45.072 1.00 82.19 110 GLU A CA 1
ATOM 871 C C . GLU A 1 110 ? -23.538 -5.083 43.592 1.00 82.19 110 GLU A C 1
ATOM 873 O O . GLU A 1 110 ? -22.642 -5.015 42.748 1.00 82.19 110 GLU A O 1
ATOM 878 N N . ARG A 1 111 ? -24.831 -4.967 43.262 1.00 79.75 111 ARG A N 1
ATOM 879 C CA . ARG A 1 111 ? -25.271 -4.736 41.885 1.00 79.75 111 ARG A CA 1
ATOM 880 C C . ARG A 1 111 ? -24.762 -3.397 41.357 1.00 79.75 111 ARG A C 1
ATOM 882 O O . ARG A 1 111 ? -24.262 -3.358 40.238 1.00 79.75 111 ARG A O 1
ATOM 889 N N . ALA A 1 112 ? -24.867 -2.326 42.144 1.00 79.88 112 ALA A N 1
ATOM 890 C CA . ALA A 1 112 ? -24.396 -1.004 41.738 1.00 79.88 112 ALA A CA 1
ATOM 891 C C . ALA A 1 112 ? -22.887 -1.005 41.441 1.00 79.88 112 ALA A C 1
ATOM 893 O O . ALA A 1 112 ? -22.465 -0.479 40.414 1.00 79.88 112 ALA A O 1
ATOM 894 N N . PHE A 1 113 ? -22.087 -1.668 42.280 1.00 82.25 113 PHE A N 1
ATOM 895 C CA . PHE A 1 113 ? -20.643 -1.797 42.075 1.00 82.25 113 PHE A CA 1
ATOM 896 C C . PHE A 1 113 ? -20.283 -2.607 40.814 1.00 82.25 113 PHE A C 1
ATOM 898 O O . PHE A 1 113 ? -19.380 -2.244 40.053 1.00 82.25 113 PHE A O 1
ATOM 905 N N . VAL A 1 114 ? -20.991 -3.712 40.562 1.00 80.88 114 VAL A N 1
ATOM 906 C CA . VAL A 1 114 ? -20.781 -4.543 39.365 1.00 80.88 114 VAL A CA 1
ATOM 907 C C . VAL A 1 114 ? -21.204 -3.806 38.092 1.00 80.88 114 VAL A C 1
ATOM 909 O O . VAL A 1 114 ? -20.462 -3.822 37.109 1.00 80.88 114 VAL A O 1
ATOM 912 N N . ASP A 1 115 ? -22.355 -3.132 38.106 1.00 80.00 115 ASP A N 1
ATOM 913 C CA . ASP A 1 115 ? -22.832 -2.330 36.974 1.00 80.00 115 ASP A CA 1
ATOM 914 C C . ASP A 1 115 ? -21.842 -1.181 36.674 1.00 80.00 115 ASP A C 1
ATOM 916 O O . ASP A 1 115 ? -21.472 -0.971 35.522 1.00 80.00 115 ASP A O 1
ATOM 920 N N . GLU A 1 116 ? -21.309 -0.490 37.688 1.00 83.81 116 GLU A N 1
ATOM 921 C CA . GLU A 1 116 ? -20.335 0.595 37.489 1.00 83.81 116 GLU A CA 1
ATOM 922 C C . GLU A 1 116 ? -19.006 0.098 36.889 1.00 83.81 116 GLU A C 1
ATOM 924 O O . GLU A 1 116 ? -18.493 0.669 35.923 1.00 83.81 116 GLU A O 1
ATOM 929 N N . THR A 1 117 ? -18.456 -1.000 37.414 1.00 84.94 117 THR A N 1
ATOM 930 C CA . THR A 1 117 ? -17.175 -1.556 36.939 1.00 84.94 117 THR A CA 1
ATOM 931 C C . THR A 1 117 ? -17.270 -2.162 35.537 1.00 84.94 117 THR A C 1
ATOM 933 O O . THR A 1 117 ? -16.341 -2.011 34.735 1.00 84.94 117 THR A O 1
ATOM 936 N N . THR A 1 118 ? -18.384 -2.822 35.207 1.00 84.31 118 THR A N 1
ATOM 937 C CA . THR A 1 118 ? -18.619 -3.390 33.869 1.00 84.31 118 THR A CA 1
ATOM 938 C C . THR A 1 118 ? -18.831 -2.302 32.822 1.00 84.31 118 THR A C 1
ATOM 940 O O . THR A 1 118 ? -18.164 -2.344 31.788 1.00 84.31 118 THR A O 1
ATOM 943 N N . VAL A 1 119 ? -19.635 -1.275 33.124 1.00 82.12 119 VAL A N 1
ATOM 944 C CA . VAL A 1 119 ? -19.832 -0.108 32.248 1.00 82.12 119 VAL A CA 1
ATOM 945 C C . VAL A 1 119 ? -18.520 0.646 32.032 1.00 82.12 119 VAL A C 1
ATOM 947 O O . VAL A 1 119 ? -18.163 0.946 30.893 1.00 82.12 119 VAL A O 1
ATOM 950 N N . ALA A 1 120 ? -17.742 0.897 33.090 1.00 82.94 120 ALA A N 1
ATOM 951 C CA . ALA A 1 120 ? -16.436 1.546 32.961 1.00 82.94 120 ALA A CA 1
ATOM 952 C C . ALA A 1 120 ? -15.468 0.736 32.078 1.00 82.94 120 ALA A C 1
ATOM 954 O O . ALA A 1 120 ? -14.741 1.295 31.255 1.00 82.94 120 ALA A O 1
ATOM 955 N N . THR A 1 121 ? -15.476 -0.592 32.214 1.00 86.12 121 THR A N 1
ATOM 956 C CA . THR A 1 121 ? -14.632 -1.483 31.406 1.00 86.12 121 THR A CA 1
ATOM 957 C C . THR A 1 121 ? -15.082 -1.525 29.942 1.00 86.12 121 THR A C 1
ATOM 959 O O . THR A 1 121 ? -14.234 -1.480 29.050 1.00 86.12 121 THR A O 1
ATOM 962 N N . ALA A 1 122 ? -16.391 -1.567 29.679 1.00 83.25 122 ALA A N 1
ATOM 963 C CA . ALA A 1 122 ? -16.952 -1.532 28.329 1.00 83.25 122 ALA A CA 1
ATOM 964 C C . ALA A 1 122 ? -16.622 -0.211 27.614 1.00 83.25 122 ALA A C 1
ATOM 966 O O . ALA A 1 122 ? -16.084 -0.240 26.508 1.00 83.25 122 ALA A O 1
ATOM 967 N N . ASN A 1 123 ? -16.815 0.927 28.290 1.00 86.31 123 ASN A N 1
ATOM 968 C CA . ASN A 1 123 ? -16.494 2.253 27.754 1.00 86.31 123 ASN A CA 1
ATOM 969 C C . ASN A 1 123 ? -15.001 2.392 27.403 1.00 86.31 123 ASN A C 1
ATOM 971 O O . ASN A 1 123 ? -14.652 2.973 26.376 1.00 86.31 123 ASN A O 1
ATOM 975 N N . ASN A 1 124 ? -14.104 1.829 28.222 1.00 88.19 124 ASN A N 1
ATOM 976 C CA . ASN A 1 124 ? -12.670 1.818 27.921 1.00 88.19 124 ASN A CA 1
ATOM 977 C C . ASN A 1 124 ? -12.347 0.997 26.665 1.00 88.19 124 ASN A C 1
ATOM 979 O O . ASN A 1 124 ? -11.548 1.433 25.836 1.00 88.19 124 ASN A O 1
ATOM 983 N N . PHE A 1 125 ? -12.954 -0.183 26.504 1.00 85.00 125 PHE A N 1
ATOM 984 C CA . PHE A 1 125 ? -12.751 -0.991 25.299 1.00 85.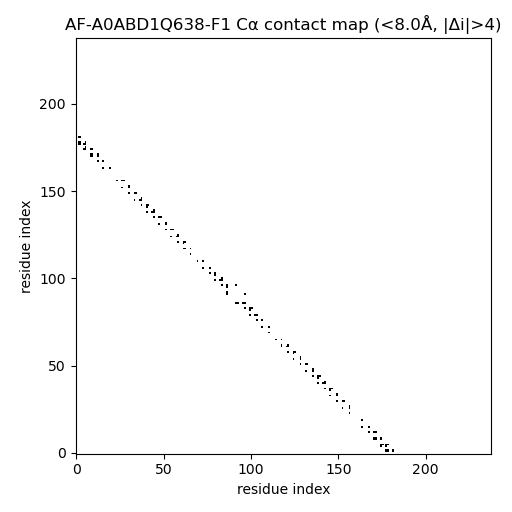00 125 PHE A CA 1
ATOM 985 C C . PHE A 1 125 ? -13.312 -0.313 24.049 1.00 85.00 125 PHE A C 1
ATOM 987 O O . PHE A 1 125 ? -12.655 -0.344 23.010 1.00 85.00 125 PHE A O 1
ATOM 994 N N . GLU A 1 126 ? -14.470 0.332 24.152 1.00 87.38 126 GLU A N 1
ATOM 995 C CA . GLU A 1 126 ? -15.086 1.071 23.050 1.00 87.38 126 GLU A CA 1
ATOM 996 C C . GLU A 1 126 ? -14.230 2.270 22.614 1.00 87.38 126 GLU A C 1
ATOM 998 O O . GLU A 1 126 ? -13.994 2.458 21.420 1.00 87.38 126 GLU A O 1
ATOM 1003 N N . ALA A 1 127 ? -13.663 3.021 23.564 1.00 87.00 127 ALA A N 1
ATOM 1004 C CA . ALA A 1 127 ? -12.746 4.118 23.260 1.00 87.00 127 ALA A CA 1
ATOM 1005 C C . ALA A 1 127 ? -11.492 3.635 22.506 1.00 87.00 127 ALA A C 1
ATOM 1007 O O . ALA A 1 127 ? -11.103 4.223 21.495 1.00 87.00 127 ALA A O 1
ATOM 1008 N N . ILE A 1 128 ? -10.877 2.534 22.959 1.00 87.56 128 ILE A N 1
ATOM 1009 C CA . ILE A 1 128 ? -9.709 1.941 22.286 1.00 87.56 128 ILE A CA 1
ATOM 1010 C C . ILE A 1 128 ? -10.097 1.411 20.900 1.00 87.56 128 ILE A C 1
ATOM 1012 O O . ILE A 1 128 ? -9.336 1.567 19.946 1.00 87.56 128 ILE A O 1
ATOM 1016 N N . PHE A 1 129 ? -11.273 0.798 20.770 1.00 84.44 129 PHE A N 1
ATOM 1017 C CA . PHE A 1 129 ? -11.780 0.290 19.499 1.00 84.44 129 PHE A CA 1
ATOM 1018 C C . PHE A 1 129 ? -11.971 1.412 18.473 1.00 84.44 129 PHE A C 1
ATOM 1020 O O . PHE A 1 129 ? -11.524 1.276 17.335 1.00 84.44 129 PHE A O 1
ATOM 1027 N N . PHE A 1 130 ? -12.568 2.536 18.878 1.00 89.12 130 PHE A N 1
ATOM 1028 C CA . PHE A 1 130 ? -12.772 3.686 17.999 1.00 89.12 130 PHE A CA 1
ATOM 1029 C C . PHE A 1 130 ? -11.444 4.304 17.541 1.00 89.12 130 PHE A C 1
ATOM 1031 O O . PHE A 1 130 ? -11.266 4.603 16.359 1.00 89.12 130 PHE A O 1
ATOM 1038 N N . GLU A 1 131 ? -10.477 4.429 18.453 1.00 91.50 131 GLU A N 1
ATOM 1039 C CA . GLU A 1 131 ? -9.128 4.896 18.120 1.00 91.50 131 GLU A CA 1
ATOM 1040 C C . GLU A 1 131 ? -8.435 3.951 17.126 1.00 91.50 131 GLU A C 1
ATOM 1042 O O . GLU A 1 131 ? -7.832 4.396 16.148 1.00 91.50 131 GLU A O 1
ATOM 1047 N N . LYS A 1 132 ? -8.577 2.633 17.312 1.00 85.88 132 LYS A N 1
ATOM 1048 C CA . LYS A 1 132 ? -8.053 1.641 16.364 1.00 85.88 132 LYS A CA 1
ATOM 1049 C C . LYS A 1 132 ? -8.732 1.709 15.002 1.00 85.88 132 LYS A C 1
ATOM 1051 O O . LYS A 1 132 ? -8.059 1.523 13.991 1.00 85.88 132 LYS A O 1
ATOM 1056 N N . ASP A 1 133 ? -10.022 2.021 14.953 1.00 86.44 133 ASP A N 1
ATOM 1057 C CA . ASP A 1 133 ? -10.735 2.215 13.692 1.00 86.44 133 ASP A CA 1
ATOM 1058 C C . ASP A 1 133 ? -10.268 3.445 12.926 1.00 86.44 133 ASP A C 1
ATOM 1060 O O . ASP A 1 133 ? -10.105 3.387 11.703 1.00 86.44 133 ASP A O 1
ATOM 1064 N N . LYS A 1 134 ? -9.981 4.531 13.643 1.00 92.88 134 LYS A N 1
ATOM 1065 C CA . LYS A 1 134 ? -9.385 5.724 13.052 1.00 92.88 134 LYS A CA 1
ATOM 1066 C C . LYS A 1 134 ? -7.994 5.429 12.481 1.00 92.88 134 LYS A C 1
ATOM 1068 O O . LYS A 1 134 ? -7.753 5.716 11.311 1.00 92.88 134 LYS A O 1
ATOM 1073 N N . GLN A 1 135 ? -7.121 4.785 13.261 1.00 88.25 135 GLN A N 1
ATOM 1074 C CA . GLN A 1 135 ? -5.782 4.379 12.808 1.00 88.25 135 GLN A CA 1
ATOM 1075 C C . GLN A 1 135 ? -5.860 3.465 11.575 1.00 88.25 135 GLN A C 1
ATOM 1077 O O . GLN A 1 135 ? -5.144 3.664 10.597 1.00 88.25 135 GLN A O 1
ATOM 1082 N N . LEU A 1 136 ? -6.791 2.505 11.568 1.00 88.56 136 LEU A N 1
ATOM 1083 C CA . LEU A 1 136 ? -6.998 1.608 10.433 1.00 88.56 136 LEU A CA 1
ATOM 1084 C C . LEU A 1 136 ? -7.469 2.351 9.173 1.00 88.56 136 LEU A C 1
ATOM 1086 O O . LEU A 1 136 ? -7.081 1.975 8.065 1.00 88.56 136 LEU A O 1
ATOM 1090 N N . ALA A 1 137 ? -8.316 3.373 9.312 1.00 89.69 137 ALA A N 1
ATOM 1091 C CA . ALA A 1 137 ? -8.743 4.200 8.188 1.00 89.69 137 ALA A CA 1
ATOM 1092 C C . ALA A 1 137 ? -7.564 4.981 7.585 1.00 89.69 137 ALA A C 1
ATOM 1094 O O . ALA A 1 137 ? -7.392 4.970 6.366 1.00 89.69 137 ALA A O 1
ATOM 1095 N N . GLU A 1 138 ? -6.715 5.571 8.430 1.00 91.62 138 GLU A N 1
ATOM 1096 C CA . GLU A 1 138 ? -5.507 6.291 8.007 1.00 91.62 138 GLU A CA 1
ATOM 1097 C C . GLU A 1 138 ? -4.520 5.361 7.282 1.00 91.62 138 GLU A C 1
ATOM 1099 O O . GLU A 1 138 ? -4.057 5.683 6.187 1.00 91.62 138 GLU A O 1
ATOM 1104 N N . VAL A 1 139 ? -4.257 4.166 7.826 1.00 88.44 139 VAL A N 1
ATOM 1105 C CA . VAL A 1 139 ? -3.382 3.167 7.183 1.00 88.44 139 VAL A CA 1
ATOM 1106 C C . VAL A 1 139 ? -3.964 2.695 5.848 1.00 88.44 139 VAL A C 1
ATOM 1108 O O . VAL A 1 139 ? -3.234 2.568 4.866 1.00 88.44 139 VAL A O 1
ATOM 1111 N N . LYS A 1 140 ? -5.283 2.467 5.758 1.00 88.56 140 LYS A N 1
ATOM 1112 C CA . LYS A 1 140 ? -5.937 2.105 4.485 1.00 88.56 140 LYS A CA 1
ATOM 1113 C C . LYS A 1 140 ? -5.759 3.189 3.429 1.00 88.56 140 LYS A C 1
ATOM 1115 O O . LYS A 1 140 ? -5.497 2.866 2.273 1.00 88.56 140 LYS A O 1
ATOM 1120 N N . GLU A 1 141 ? -5.884 4.451 3.818 1.00 92.56 141 GLU A N 1
ATOM 1121 C CA . GLU A 1 141 ? -5.679 5.569 2.906 1.00 92.56 141 GLU A CA 1
ATOM 1122 C C . GLU A 1 141 ? -4.223 5.645 2.427 1.00 92.56 141 GLU A C 1
ATOM 1124 O O . GLU A 1 141 ? -3.978 5.801 1.232 1.00 92.56 141 GLU A O 1
ATOM 1129 N N . GLN A 1 142 ? -3.251 5.466 3.327 1.00 88.56 142 GLN A N 1
ATOM 1130 C CA . GLN A 1 142 ? -1.830 5.432 2.965 1.00 88.56 142 GLN A CA 1
ATOM 1131 C C . GLN A 1 142 ? -1.502 4.276 2.010 1.00 88.56 142 GLN A C 1
ATOM 1133 O O . GLN A 1 142 ? -0.781 4.483 1.035 1.00 88.56 142 GLN A O 1
ATOM 1138 N N . VAL A 1 143 ? -2.079 3.088 2.227 1.00 87.69 143 VAL A N 1
ATOM 1139 C CA . VAL A 1 143 ? -1.930 1.937 1.320 1.00 87.69 143 VAL A CA 1
ATOM 1140 C C . VAL A 1 143 ? -2.417 2.274 -0.089 1.00 87.69 143 VAL A C 1
ATOM 1142 O O . VAL A 1 143 ? -1.715 1.988 -1.060 1.00 87.69 143 VAL A O 1
ATOM 1145 N N . GLU A 1 144 ? -3.591 2.894 -0.223 1.00 90.38 144 GLU A N 1
ATOM 1146 C CA . GLU A 1 144 ? -4.114 3.275 -1.540 1.00 90.38 144 GLU A CA 1
ATOM 1147 C C . GLU A 1 144 ? -3.271 4.375 -2.198 1.00 90.38 144 GLU A C 1
ATOM 1149 O O . GLU A 1 144 ? -3.012 4.296 -3.399 1.00 90.38 144 GLU A O 1
ATOM 1154 N N . ARG A 1 145 ? -2.765 5.348 -1.426 1.00 90.81 145 ARG A N 1
ATOM 1155 C CA . ARG A 1 145 ? -1.836 6.364 -1.950 1.00 90.81 145 ARG A CA 1
ATOM 1156 C C . ARG A 1 145 ? -0.549 5.737 -2.481 1.00 90.81 145 ARG A C 1
ATOM 1158 O O . ARG A 1 145 ? -0.208 5.955 -3.636 1.00 90.81 145 ARG A O 1
ATOM 1165 N N . VAL A 1 146 ? 0.112 4.881 -1.703 1.00 87.06 146 VAL A N 1
ATOM 1166 C CA . VAL A 1 146 ? 1.357 4.222 -2.141 1.00 87.06 146 VAL A CA 1
ATOM 1167 C C . VAL A 1 146 ? 1.125 3.293 -3.330 1.00 87.06 146 VAL A C 1
ATOM 1169 O O . VAL A 1 146 ? 1.977 3.180 -4.210 1.00 87.06 146 VAL A O 1
ATOM 1172 N N . LYS A 1 147 ? -0.042 2.651 -3.416 1.00 87.38 147 LYS A N 1
ATOM 1173 C CA . LYS A 1 147 ? -0.420 1.863 -4.592 1.00 87.38 147 LYS A CA 1
ATOM 1174 C C . LYS A 1 147 ? -0.584 2.736 -5.840 1.00 87.38 147 LYS A C 1
ATOM 1176 O O . LYS A 1 147 ? -0.143 2.329 -6.918 1.00 87.38 147 LYS A O 1
ATOM 1181 N N . ALA A 1 148 ? -1.193 3.913 -5.702 1.00 91.94 148 ALA A N 1
ATOM 1182 C CA . ALA A 1 148 ? -1.297 4.883 -6.787 1.00 91.94 148 ALA A CA 1
ATOM 1183 C C . ALA A 1 148 ? 0.092 5.382 -7.215 1.00 91.94 148 ALA A C 1
ATOM 1185 O O . ALA A 1 148 ? 0.415 5.302 -8.398 1.00 91.94 148 ALA A O 1
ATOM 1186 N N . ASP A 1 149 ? 0.943 5.769 -6.261 1.00 85.44 149 ASP A N 1
ATOM 1187 C CA . ASP A 1 149 ? 2.311 6.238 -6.520 1.00 85.44 149 ASP A CA 1
ATOM 1188 C C . ASP A 1 149 ? 3.165 5.168 -7.211 1.00 85.44 149 ASP A C 1
ATOM 1190 O O . ASP A 1 149 ? 3.902 5.459 -8.154 1.00 85.44 149 ASP A O 1
ATOM 1194 N N . ARG A 1 150 ? 3.029 3.903 -6.792 1.00 84.19 150 ARG A N 1
ATOM 1195 C CA . ARG A 1 150 ? 3.684 2.767 -7.449 1.00 84.19 150 ARG A CA 1
ATOM 1196 C C . ARG A 1 150 ? 3.212 2.608 -8.894 1.00 84.19 150 ARG A C 1
ATOM 1198 O O . ARG A 1 150 ? 4.040 2.443 -9.783 1.00 84.19 150 ARG A O 1
ATOM 1205 N N . THR A 1 151 ? 1.902 2.653 -9.129 1.00 85.81 151 THR A N 1
ATOM 1206 C CA . THR A 1 151 ? 1.328 2.495 -10.478 1.00 85.81 151 THR A CA 1
ATOM 1207 C C . THR A 1 151 ? 1.781 3.629 -11.401 1.00 85.81 151 THR A C 1
ATOM 1209 O O . THR A 1 151 ? 2.122 3.393 -12.557 1.00 85.81 151 THR A O 1
ATOM 1212 N N . ASP A 1 152 ? 1.835 4.855 -10.882 1.00 87.75 152 ASP A N 1
ATOM 1213 C CA . ASP A 1 152 ? 2.324 6.033 -11.598 1.00 87.75 152 ASP A CA 1
ATOM 1214 C C . ASP A 1 152 ? 3.830 5.936 -11.912 1.00 87.75 152 ASP A C 1
ATOM 1216 O O . ASP A 1 152 ? 4.259 6.228 -13.030 1.00 87.75 152 ASP A O 1
ATOM 1220 N N . ALA A 1 153 ? 4.644 5.445 -10.970 1.00 80.56 153 ALA A N 1
ATOM 1221 C CA . ALA A 1 153 ? 6.060 5.168 -11.210 1.00 80.56 153 ALA A CA 1
ATOM 1222 C C . ALA A 1 153 ? 6.268 4.087 -12.287 1.00 80.56 153 ALA A C 1
ATOM 1224 O O . ALA A 1 153 ? 7.042 4.293 -13.221 1.00 80.56 153 ALA A O 1
ATOM 1225 N N . GLU A 1 154 ? 5.539 2.971 -12.214 1.00 84.19 154 GLU A N 1
ATOM 1226 C CA . GLU A 1 154 ? 5.583 1.911 -13.231 1.00 84.19 154 GLU A CA 1
ATOM 1227 C C . GLU A 1 154 ? 5.151 2.433 -14.614 1.00 84.19 154 GLU A C 1
ATOM 1229 O O . GLU A 1 154 ? 5.810 2.153 -15.616 1.00 84.19 154 GLU A O 1
ATOM 1234 N N . ALA A 1 155 ? 4.106 3.264 -14.682 1.00 88.75 155 ALA A N 1
ATOM 1235 C CA . ALA A 1 155 ? 3.669 3.892 -15.927 1.00 88.75 155 ALA A CA 1
ATOM 1236 C C . ALA A 1 155 ? 4.737 4.832 -16.514 1.00 88.75 155 ALA A C 1
ATOM 1238 O O . ALA A 1 155 ? 4.981 4.809 -17.723 1.00 88.75 155 ALA A O 1
ATOM 1239 N N . ARG A 1 156 ? 5.419 5.626 -15.675 1.00 83.44 156 ARG A N 1
ATOM 1240 C CA . ARG A 1 156 ? 6.548 6.466 -16.107 1.00 83.44 156 ARG A CA 1
ATOM 1241 C C . ARG A 1 156 ? 7.698 5.641 -16.679 1.00 83.44 156 ARG A C 1
ATOM 1243 O O . ARG A 1 156 ? 8.254 6.043 -17.698 1.00 83.44 156 ARG A O 1
ATOM 1250 N N . ILE A 1 157 ? 8.023 4.497 -16.071 1.00 82.38 157 ILE A N 1
ATOM 1251 C CA . ILE A 1 157 ? 9.052 3.577 -16.581 1.00 82.38 157 ILE A CA 1
ATOM 1252 C C . ILE A 1 157 ? 8.670 3.087 -17.979 1.00 82.38 157 ILE A C 1
ATOM 1254 O O . ILE A 1 157 ? 9.462 3.212 -18.911 1.00 82.38 157 ILE A O 1
ATOM 1258 N N . VAL A 1 158 ? 7.443 2.588 -18.153 1.00 87.75 158 VAL A N 1
ATOM 1259 C CA . VAL A 1 158 ? 6.967 2.073 -19.449 1.00 87.75 158 VAL A CA 1
ATOM 1260 C C . VAL A 1 158 ? 6.977 3.160 -20.525 1.00 87.75 158 VAL A C 1
ATOM 1262 O O . VAL A 1 158 ? 7.454 2.921 -21.633 1.00 87.75 158 VAL A O 1
ATOM 1265 N N . MET A 1 159 ? 6.511 4.371 -20.209 1.00 86.44 159 MET A N 1
ATOM 1266 C CA . MET A 1 159 ? 6.544 5.487 -21.160 1.00 86.44 159 MET A CA 1
ATOM 1267 C C . MET A 1 159 ? 7.974 5.915 -21.510 1.00 86.44 159 MET A C 1
ATOM 1269 O O . MET A 1 159 ? 8.244 6.256 -22.662 1.00 86.44 159 MET A O 1
ATOM 1273 N N . ALA A 1 160 ? 8.898 5.887 -20.545 1.00 79.31 160 ALA A N 1
ATOM 1274 C CA . ALA A 1 160 ? 10.306 6.167 -20.801 1.00 79.31 160 ALA A CA 1
ATOM 1275 C C . ALA A 1 160 ? 10.917 5.121 -21.746 1.00 79.31 160 ALA A C 1
ATOM 1277 O O . ALA A 1 160 ? 11.542 5.505 -22.731 1.00 79.31 160 ALA A O 1
ATOM 1278 N N . TYR A 1 161 ? 10.661 3.826 -21.511 1.00 82.81 161 TYR A N 1
ATOM 1279 C CA . TYR A 1 161 ? 11.036 2.753 -22.439 1.00 82.81 161 TYR A CA 1
ATOM 1280 C C . TYR A 1 161 ? 10.499 2.998 -23.838 1.00 82.81 161 TYR A C 1
ATOM 1282 O O . TYR A 1 161 ? 11.266 2.961 -24.794 1.00 82.81 161 TYR A O 1
ATOM 1290 N N . GLN A 1 162 ? 9.202 3.274 -23.968 1.00 88.50 162 GLN A N 1
ATOM 1291 C CA . GLN A 1 162 ? 8.591 3.479 -25.274 1.00 88.50 162 GLN A CA 1
ATOM 1292 C C . GLN A 1 162 ? 9.270 4.622 -26.040 1.00 88.50 162 GLN A C 1
ATOM 1294 O O . GLN A 1 162 ? 9.666 4.437 -27.188 1.00 88.50 162 GLN A O 1
ATOM 1299 N N . LYS A 1 163 ? 9.459 5.776 -25.393 1.00 86.19 163 LYS A N 1
ATOM 1300 C CA . LYS A 1 163 ? 10.068 6.950 -26.027 1.00 86.19 163 LYS A CA 1
ATOM 1301 C C . LYS A 1 163 ? 11.514 6.698 -26.467 1.00 86.19 163 LYS A C 1
ATOM 1303 O O . LYS A 1 163 ? 11.919 7.116 -27.549 1.00 86.19 163 LYS A O 1
ATOM 1308 N N . GLU A 1 164 ? 12.303 6.040 -25.624 1.00 81.44 164 GLU A N 1
ATOM 1309 C CA . GLU A 1 164 ? 13.718 5.775 -25.907 1.00 81.44 164 GLU A CA 1
ATOM 1310 C C . GLU A 1 164 ? 13.877 4.667 -26.962 1.00 81.44 164 GLU A C 1
ATOM 1312 O O . GLU A 1 164 ? 14.761 4.758 -27.817 1.00 81.44 164 GLU A O 1
ATOM 1317 N N . PHE A 1 165 ? 12.977 3.676 -26.994 1.00 85.31 165 PHE A N 1
ATOM 1318 C CA . PHE A 1 165 ? 12.906 2.698 -28.084 1.00 85.31 165 PHE A CA 1
ATOM 1319 C C . PHE A 1 165 ? 12.524 3.336 -29.418 1.00 85.31 165 PHE A C 1
ATOM 1321 O O . PHE A 1 165 ? 13.173 3.032 -30.415 1.00 85.31 165 PHE A O 1
ATOM 1328 N N . GLU A 1 166 ? 11.522 4.220 -29.448 1.00 85.94 166 GLU A N 1
ATOM 1329 C CA . GLU A 1 166 ? 11.129 4.946 -30.665 1.00 85.94 166 GLU A CA 1
ATOM 1330 C C . GLU A 1 166 ? 12.321 5.727 -31.241 1.00 85.94 166 GLU A C 1
ATOM 1332 O O . GLU A 1 166 ? 12.682 5.527 -32.400 1.00 85.94 166 GLU A O 1
ATOM 1337 N N . SER A 1 167 ? 13.014 6.510 -30.404 1.00 78.81 167 SER A N 1
ATOM 1338 C CA . SER A 1 167 ? 14.229 7.240 -30.797 1.00 78.81 167 SER A CA 1
ATOM 1339 C C . SER A 1 167 ? 15.322 6.295 -31.311 1.00 78.81 167 SER A C 1
ATOM 1341 O O . SER A 1 167 ? 15.868 6.480 -32.399 1.00 78.81 167 SER A O 1
ATOM 1343 N N . THR A 1 168 ? 15.614 5.223 -30.568 1.00 79.00 168 THR A N 1
ATOM 1344 C CA . THR A 1 168 ? 16.649 4.247 -30.941 1.00 79.00 168 THR A CA 1
ATOM 1345 C C . THR A 1 168 ? 16.340 3.580 -32.283 1.00 79.00 168 THR A C 1
ATOM 1347 O O . THR A 1 168 ? 17.241 3.379 -33.102 1.00 79.00 168 THR A O 1
ATOM 1350 N N . PHE A 1 169 ? 15.069 3.267 -32.541 1.00 86.25 169 PHE A N 1
ATOM 1351 C CA . PHE A 1 169 ? 14.635 2.636 -33.780 1.00 86.25 169 PHE A CA 1
ATOM 1352 C C . PHE A 1 169 ? 14.828 3.557 -34.990 1.00 86.25 169 PHE A C 1
ATOM 1354 O O . PHE A 1 169 ? 15.320 3.096 -36.020 1.00 86.25 169 PHE A O 1
ATOM 1361 N N . GLU A 1 170 ? 14.544 4.857 -34.855 1.00 84.19 170 GLU A N 1
ATOM 1362 C CA . GLU A 1 170 ? 14.808 5.848 -35.908 1.00 84.19 170 GLU A CA 1
ATOM 1363 C C . GLU A 1 170 ? 16.298 5.890 -36.289 1.00 84.19 170 GLU A C 1
ATOM 1365 O O . GLU A 1 170 ? 16.649 5.882 -37.475 1.00 84.19 170 GLU A O 1
ATOM 1370 N N . TYR A 1 171 ? 17.196 5.867 -35.297 1.00 81.25 171 TYR A N 1
ATOM 1371 C CA . TYR A 1 171 ? 18.641 5.843 -35.542 1.00 81.25 171 TYR A CA 1
ATOM 1372 C C . TYR A 1 171 ? 19.110 4.542 -36.204 1.00 81.25 171 TYR A C 1
ATOM 1374 O O . TYR A 1 171 ? 19.945 4.586 -37.115 1.00 81.25 171 TYR A O 1
ATOM 1382 N N . ILE A 1 172 ? 18.572 3.391 -35.788 1.00 78.19 172 ILE A N 1
ATOM 1383 C CA . ILE A 1 172 ? 18.877 2.091 -36.403 1.00 78.19 172 ILE A CA 1
ATOM 1384 C C . ILE A 1 172 ? 18.394 2.059 -37.855 1.00 78.19 172 ILE A C 1
ATOM 1386 O O . ILE A 1 172 ? 19.143 1.640 -38.741 1.00 78.19 172 ILE A O 1
ATOM 1390 N N . GLU A 1 173 ? 17.178 2.534 -38.127 1.00 86.50 173 GLU A N 1
ATOM 1391 C CA . GLU A 1 173 ? 16.632 2.595 -39.482 1.00 86.50 173 GLU A CA 1
ATOM 1392 C C . GLU A 1 173 ? 17.499 3.487 -40.384 1.00 86.50 173 GLU A C 1
ATOM 1394 O O . GLU A 1 173 ? 17.810 3.126 -41.527 1.00 86.50 173 GLU A O 1
ATOM 1399 N N . LEU A 1 174 ? 17.955 4.628 -39.860 1.00 83.38 174 LEU A N 1
ATOM 1400 C CA . LEU A 1 174 ? 18.849 5.533 -40.572 1.00 83.38 174 LEU A CA 1
ATOM 1401 C C . LEU A 1 174 ? 20.210 4.878 -40.859 1.00 83.38 174 LEU A C 1
ATOM 1403 O O . LEU A 1 174 ? 20.688 4.923 -41.996 1.00 83.38 174 LEU A O 1
ATOM 1407 N N . ALA A 1 175 ? 20.816 4.228 -39.862 1.00 75.06 175 ALA A N 1
ATOM 1408 C CA . ALA A 1 175 ? 22.075 3.505 -40.025 1.00 75.06 175 ALA A CA 1
ATOM 1409 C C . ALA A 1 175 ? 21.950 2.371 -41.059 1.00 75.06 175 ALA A C 1
ATOM 1411 O O . ALA A 1 175 ? 22.810 2.237 -41.934 1.00 75.06 175 ALA A O 1
ATOM 1412 N N . HIS A 1 176 ? 20.852 1.612 -41.026 1.00 83.00 176 HIS A N 1
ATOM 1413 C CA . HIS A 1 176 ? 20.564 0.545 -41.984 1.00 83.00 176 HIS A CA 1
ATOM 1414 C C . HIS A 1 176 ? 20.449 1.072 -43.422 1.00 83.00 176 HIS A C 1
ATOM 1416 O O . HIS A 1 176 ? 21.073 0.519 -44.333 1.00 83.00 176 HIS A O 1
ATOM 1422 N N . LYS A 1 177 ? 19.714 2.175 -43.639 1.00 85.06 177 LYS A N 1
ATOM 1423 C CA . LYS A 1 177 ? 19.610 2.829 -44.958 1.00 85.06 177 LYS A CA 1
ATOM 1424 C C . LYS A 1 177 ? 20.983 3.248 -45.483 1.00 85.06 177 LYS A C 1
ATOM 1426 O O . LYS A 1 177 ? 21.303 2.977 -46.641 1.00 85.06 177 LYS A O 1
ATOM 1431 N N . PHE A 1 178 ? 21.821 3.850 -44.635 1.00 80.06 178 PHE A N 1
ATOM 1432 C CA . PHE A 1 178 ? 23.172 4.260 -45.030 1.00 80.06 178 PHE A CA 1
ATOM 1433 C C . PHE A 1 178 ? 24.075 3.077 -45.383 1.00 80.06 178 PHE A C 1
ATOM 1435 O O . PHE A 1 178 ? 24.770 3.135 -46.398 1.00 80.06 178 PHE A O 1
ATOM 1442 N N . MET A 1 179 ? 24.067 2.012 -44.578 1.00 74.81 179 MET A N 1
ATOM 1443 C CA . MET A 1 179 ? 24.886 0.821 -44.820 1.00 74.81 179 MET A CA 1
ATOM 1444 C C . MET A 1 179 ? 24.442 0.070 -46.077 1.00 74.81 179 MET A C 1
ATOM 1446 O O . MET A 1 179 ? 25.289 -0.326 -46.876 1.00 74.81 179 MET A O 1
ATOM 1450 N N . THR A 1 180 ? 23.129 -0.041 -46.304 1.00 83.25 180 THR A N 1
ATOM 1451 C CA . THR A 1 180 ? 22.559 -0.654 -47.515 1.00 83.25 180 THR A CA 1
ATOM 1452 C C . THR A 1 180 ? 22.990 0.102 -48.769 1.00 83.25 180 THR A C 1
ATOM 1454 O O . THR A 1 180 ? 23.512 -0.507 -49.701 1.00 83.25 180 THR A O 1
ATOM 1457 N N . ALA A 1 181 ? 22.864 1.434 -48.770 1.00 81.44 181 ALA A N 1
ATOM 1458 C CA . ALA A 1 181 ? 23.315 2.269 -49.884 1.00 81.44 181 ALA A CA 1
ATOM 1459 C C . ALA A 1 181 ? 24.832 2.149 -50.119 1.00 81.44 181 ALA A C 1
ATOM 1461 O O . ALA A 1 181 ? 25.298 2.149 -51.255 1.00 81.44 181 ALA A O 1
ATOM 1462 N N . CYS A 1 182 ? 25.617 2.019 -49.044 1.00 76.88 182 CYS A N 1
ATOM 1463 C CA . CYS A 1 182 ? 27.057 1.788 -49.135 1.00 76.88 182 CYS A CA 1
ATOM 1464 C C . CYS A 1 182 ? 27.383 0.442 -49.803 1.00 76.88 182 CYS A C 1
ATOM 1466 O O . CYS A 1 182 ? 28.279 0.387 -50.642 1.00 76.88 182 CYS A O 1
ATOM 1468 N N . GLY A 1 183 ? 26.657 -0.619 -49.438 1.00 80.50 183 GLY A N 1
ATOM 1469 C CA . GLY A 1 183 ? 26.810 -1.954 -50.017 1.00 80.50 183 GLY A CA 1
ATOM 1470 C C . GLY A 1 183 ? 26.423 -2.001 -51.493 1.00 80.50 183 GLY A C 1
ATOM 1471 O O . GLY A 1 183 ? 27.198 -2.508 -52.296 1.00 80.50 183 GLY A O 1
ATOM 1472 N N . GLN A 1 184 ? 25.282 -1.408 -51.861 1.00 86.75 184 GLN A N 1
ATOM 1473 C CA . GLN A 1 184 ? 24.847 -1.295 -53.260 1.00 86.75 184 GLN A CA 1
ATOM 1474 C C . GLN A 1 184 ? 25.899 -0.585 -54.113 1.00 86.75 184 GLN A C 1
ATOM 1476 O O . GLN A 1 184 ? 26.328 -1.120 -55.129 1.00 86.75 184 GLN A O 1
ATOM 1481 N N . HIS A 1 185 ? 26.401 0.559 -53.640 1.00 83.00 185 HIS A N 1
ATOM 1482 C CA . HIS A 1 185 ? 27.422 1.303 -54.368 1.00 83.00 185 HIS A CA 1
ATOM 1483 C C . HIS A 1 185 ? 28.739 0.525 -54.518 1.00 83.00 185 HIS A C 1
ATOM 1485 O O . HIS A 1 185 ? 29.412 0.625 -55.540 1.00 83.00 185 HIS A O 1
ATOM 1491 N N . LEU A 1 186 ? 29.132 -0.259 -53.509 1.00 77.31 186 LEU A N 1
ATOM 1492 C CA . LEU A 1 186 ? 30.327 -1.098 -53.601 1.00 77.31 186 LEU A CA 1
ATOM 1493 C C . LEU A 1 186 ? 30.156 -2.205 -54.650 1.00 77.31 186 LEU A C 1
ATOM 1495 O O . LEU A 1 186 ? 31.084 -2.450 -55.416 1.00 77.31 186 LEU A O 1
ATOM 1499 N N . VAL A 1 187 ? 28.984 -2.846 -54.693 1.00 81.56 187 VAL A N 1
ATOM 1500 C CA . VAL A 1 187 ? 28.656 -3.878 -55.689 1.00 81.56 187 VAL A CA 1
ATOM 1501 C C . VAL A 1 187 ? 28.686 -3.290 -57.098 1.00 81.56 187 VAL A C 1
ATOM 1503 O O . VAL A 1 187 ? 29.409 -3.818 -57.936 1.00 81.56 187 VAL A O 1
ATOM 1506 N N . GLU A 1 188 ? 28.020 -2.153 -57.326 1.00 82.12 188 GLU A N 1
ATOM 1507 C CA . GLU A 1 188 ? 28.043 -1.441 -58.615 1.00 82.12 188 GLU A CA 1
ATOM 1508 C C . GLU A 1 188 ? 29.480 -1.155 -59.075 1.00 82.12 188 GLU A C 1
ATOM 1510 O O . GLU A 1 188 ? 29.838 -1.403 -60.223 1.00 82.12 188 GLU A O 1
ATOM 1515 N N . ARG A 1 189 ? 30.351 -0.694 -58.167 1.00 78.69 189 ARG A N 1
ATOM 1516 C CA . ARG A 1 189 ? 31.752 -0.397 -58.504 1.00 78.69 189 ARG A CA 1
ATOM 1517 C C . ARG A 1 189 ? 32.580 -1.641 -58.808 1.00 78.69 189 ARG A C 1
ATOM 1519 O O . ARG A 1 189 ? 33.467 -1.581 -59.655 1.00 78.69 189 ARG A O 1
ATOM 1526 N N . ILE A 1 190 ? 32.322 -2.754 -58.126 1.00 72.38 190 ILE A N 1
ATOM 1527 C CA . ILE A 1 190 ? 32.974 -4.035 -58.428 1.00 72.38 190 ILE A CA 1
ATOM 1528 C C . ILE A 1 190 ? 32.532 -4.537 -59.808 1.00 72.38 190 ILE A C 1
ATOM 1530 O O . ILE A 1 190 ? 33.377 -4.979 -60.584 1.00 72.38 190 ILE A O 1
ATOM 1534 N N . GLU A 1 191 ? 31.243 -4.427 -60.133 1.00 75.75 191 GLU A N 1
ATOM 1535 C CA . GLU A 1 191 ? 30.701 -4.787 -61.448 1.00 75.75 191 GLU A CA 1
ATOM 1536 C C . GLU A 1 191 ? 31.285 -3.909 -62.567 1.00 75.75 191 GLU A C 1
ATOM 1538 O O . GLU A 1 191 ? 31.710 -4.439 -63.594 1.00 75.75 191 GLU A O 1
ATOM 1543 N N . GLU A 1 192 ? 31.397 -2.592 -62.353 1.00 74.19 192 GLU A N 1
ATOM 1544 C CA . GLU A 1 192 ? 32.067 -1.662 -63.276 1.00 74.19 192 GLU A CA 1
ATOM 1545 C C . GLU A 1 192 ? 33.528 -2.061 -63.529 1.00 74.19 192 GLU A C 1
ATOM 1547 O O . GLU A 1 192 ? 33.950 -2.158 -64.681 1.00 74.19 192 GLU A O 1
ATOM 1552 N N . ILE A 1 193 ? 34.298 -2.337 -62.469 1.00 70.75 193 ILE A N 1
ATOM 1553 C CA . ILE A 1 193 ? 35.699 -2.766 -62.596 1.00 70.75 193 ILE A CA 1
ATOM 1554 C C . ILE A 1 193 ? 35.793 -4.096 -63.351 1.00 70.75 193 ILE A C 1
ATOM 1556 O O . ILE A 1 193 ? 36.688 -4.259 -64.182 1.00 70.75 193 ILE A O 1
ATOM 1560 N N . HIS A 1 194 ? 34.886 -5.042 -63.090 1.00 59.47 194 HIS A N 1
ATOM 1561 C CA . HIS A 1 194 ? 34.865 -6.331 -63.781 1.00 59.47 194 HIS A CA 1
ATOM 1562 C C . HIS A 1 194 ? 34.590 -6.162 -65.283 1.00 59.47 194 HIS A C 1
ATOM 1564 O O . HIS A 1 194 ? 35.323 -6.715 -66.100 1.00 59.47 194 HIS A O 1
ATOM 1570 N N . LEU A 1 195 ? 33.623 -5.314 -65.652 1.00 59.44 195 LEU A N 1
ATOM 1571 C CA . LEU A 1 195 ? 33.322 -4.952 -67.042 1.00 59.44 195 LEU A CA 1
ATOM 1572 C C . LEU A 1 195 ? 34.492 -4.228 -67.729 1.00 59.44 195 LEU A C 1
ATOM 1574 O O . LEU A 1 195 ? 34.814 -4.524 -68.882 1.00 59.44 195 LEU A O 1
ATOM 1578 N N . GLU A 1 196 ? 35.156 -3.296 -67.041 1.00 58.47 196 GLU A N 1
ATOM 1579 C CA . GLU A 1 196 ? 36.332 -2.594 -67.573 1.00 58.47 196 GLU A CA 1
ATOM 1580 C C . GLU A 1 196 ? 37.525 -3.537 -67.785 1.00 58.47 196 GLU A C 1
ATOM 1582 O O . GLU A 1 196 ? 38.227 -3.428 -68.799 1.00 58.47 196 GLU A O 1
ATOM 1587 N N . TRP A 1 197 ? 37.752 -4.477 -66.863 1.00 53.62 197 TRP A N 1
ATOM 1588 C CA . TRP A 1 197 ? 38.791 -5.499 -66.989 1.00 53.62 197 TRP A CA 1
ATOM 1589 C C . TRP A 1 197 ? 38.485 -6.486 -68.116 1.00 53.62 197 TRP A C 1
ATOM 1591 O O . TRP A 1 197 ? 39.379 -6.752 -68.920 1.00 53.62 197 TRP A O 1
ATOM 1601 N N . ASP A 1 198 ? 37.241 -6.948 -68.250 1.00 57.25 198 ASP A N 1
ATOM 1602 C CA . ASP A 1 198 ? 36.821 -7.829 -69.347 1.00 57.25 198 ASP A CA 1
ATOM 1603 C C . ASP A 1 198 ? 36.999 -7.160 -70.718 1.00 57.25 198 ASP A C 1
ATOM 1605 O O . ASP A 1 198 ? 37.560 -7.755 -71.642 1.00 57.25 198 ASP A O 1
ATOM 1609 N N . ILE A 1 199 ? 36.619 -5.885 -70.857 1.00 53.25 199 ILE A N 1
ATOM 1610 C CA . ILE A 1 199 ? 36.790 -5.130 -72.110 1.00 53.25 199 ILE A CA 1
ATOM 1611 C C . ILE A 1 199 ? 38.274 -4.866 -72.413 1.00 53.25 199 ILE A C 1
ATOM 1613 O O . ILE A 1 199 ? 38.699 -4.957 -73.570 1.00 53.25 199 ILE A O 1
ATOM 1617 N N . SER A 1 200 ? 39.082 -4.549 -71.398 1.00 55.41 200 SER A N 1
ATOM 1618 C CA . SER A 1 200 ? 40.515 -4.262 -71.562 1.00 55.41 200 SER A CA 1
ATOM 1619 C C . SER A 1 200 ? 41.335 -5.518 -71.868 1.00 55.41 200 SER A C 1
ATOM 1621 O O . SER A 1 200 ? 42.300 -5.453 -72.635 1.00 55.41 200 SER A O 1
ATOM 1623 N N . PHE A 1 201 ? 40.943 -6.670 -71.317 1.00 51.22 201 PHE A N 1
ATOM 1624 C CA . PHE A 1 201 ? 41.575 -7.962 -71.581 1.00 51.22 201 PHE A CA 1
ATOM 1625 C C . PHE A 1 201 ? 41.205 -8.501 -72.973 1.00 51.22 201 PHE A C 1
ATOM 1627 O O . PHE A 1 201 ? 42.084 -8.970 -73.692 1.00 51.22 201 PHE A O 1
ATOM 1634 N N . LEU A 1 202 ? 39.950 -8.337 -73.413 1.00 51.25 202 LEU A N 1
ATOM 1635 C CA . LEU A 1 202 ? 39.494 -8.723 -74.758 1.00 51.25 202 LEU A CA 1
ATOM 1636 C C . LEU A 1 202 ? 40.040 -7.825 -75.884 1.00 51.25 202 LEU A C 1
ATOM 1638 O O . LEU A 1 202 ? 40.100 -8.255 -77.035 1.00 51.25 202 LEU A O 1
ATOM 1642 N N . ARG A 1 203 ? 40.440 -6.582 -75.580 1.00 52.72 203 ARG A N 1
ATOM 1643 C CA . ARG A 1 203 ? 41.047 -5.656 -76.556 1.00 52.72 203 ARG A CA 1
ATOM 1644 C C . ARG A 1 203 ? 42.563 -5.726 -76.644 1.00 52.72 203 ARG A C 1
ATOM 1646 O O . ARG A 1 203 ? 43.117 -5.091 -77.543 1.00 52.72 203 ARG A O 1
ATOM 1653 N N . ARG A 1 204 ? 43.253 -6.480 -75.780 1.00 50.28 204 ARG A N 1
ATOM 1654 C CA . ARG A 1 204 ? 44.643 -6.828 -76.088 1.00 50.28 204 ARG A CA 1
ATOM 1655 C C . ARG A 1 204 ? 44.598 -7.700 -77.339 1.00 50.28 204 ARG A C 1
ATOM 1657 O O . ARG A 1 204 ? 43.985 -8.767 -77.292 1.00 50.28 204 ARG A O 1
ATOM 1664 N N . PRO A 1 205 ? 45.220 -7.288 -78.458 1.00 47.66 205 PRO A N 1
ATOM 1665 C CA . PRO A 1 205 ? 45.482 -8.233 -79.522 1.00 47.66 205 PRO A CA 1
ATOM 1666 C C . PRO A 1 205 ? 46.192 -9.403 -78.850 1.00 47.66 205 PRO A C 1
ATOM 1668 O O . PRO A 1 205 ? 47.153 -9.184 -78.107 1.00 47.66 205 PRO A O 1
ATOM 1671 N N . LEU A 1 206 ? 45.723 -10.627 -79.080 1.00 47.72 206 LEU A N 1
ATOM 1672 C CA . LEU A 1 206 ? 46.556 -11.806 -78.902 1.00 47.72 206 LEU A CA 1
ATOM 1673 C C . LEU A 1 206 ? 47.701 -11.669 -79.912 1.00 47.72 206 LEU A C 1
ATOM 1675 O O . LEU A 1 206 ? 47.720 -12.321 -80.953 1.00 47.72 206 LEU A O 1
ATOM 1679 N N . ALA A 1 207 ? 48.643 -10.770 -79.629 1.00 45.75 207 ALA A N 1
ATOM 1680 C CA . ALA A 1 207 ? 49.992 -10.867 -80.111 1.00 45.75 207 ALA A CA 1
ATOM 1681 C C . ALA A 1 207 ? 50.492 -12.161 -79.479 1.00 45.75 207 ALA A C 1
ATOM 1683 O O . ALA A 1 207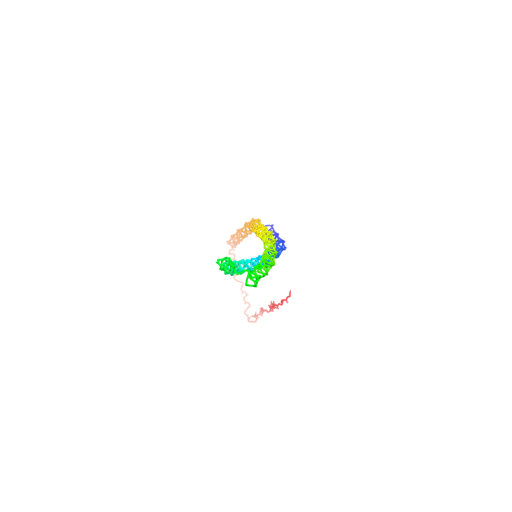 ? 50.981 -12.194 -78.354 1.00 45.75 207 ALA A O 1
ATOM 1684 N N . ARG A 1 208 ? 50.242 -13.262 -80.192 1.00 50.75 208 ARG A N 1
ATOM 1685 C CA . ARG A 1 208 ? 51.084 -14.439 -80.122 1.00 50.75 208 ARG A CA 1
ATOM 1686 C C . ARG A 1 208 ? 52.473 -13.934 -80.469 1.00 50.75 208 ARG A C 1
ATOM 1688 O O . ARG A 1 208 ? 52.851 -13.916 -81.637 1.00 50.75 208 ARG A O 1
ATOM 1695 N N . GLU A 1 209 ? 53.204 -13.469 -79.468 1.00 50.69 209 GLU A N 1
ATOM 1696 C CA . GLU A 1 209 ? 54.641 -13.605 -79.545 1.00 50.69 209 GLU A CA 1
ATOM 1697 C C . GLU A 1 209 ? 54.877 -15.109 -79.730 1.00 50.69 209 GLU A C 1
ATOM 1699 O O . GLU A 1 209 ? 54.243 -15.916 -79.031 1.00 50.69 209 GLU A O 1
ATOM 1704 N N . PRO A 1 210 ? 55.644 -15.517 -80.755 1.00 52.44 210 PRO A N 1
ATOM 1705 C CA . PRO A 1 210 ? 56.031 -16.911 -80.869 1.00 52.44 210 PRO A CA 1
ATOM 1706 C C . PRO A 1 210 ? 56.614 -17.329 -79.513 1.00 52.44 210 PRO A C 1
ATOM 1708 O O . PRO A 1 210 ? 57.304 -16.515 -78.889 1.00 52.44 210 PRO A O 1
ATOM 1711 N N . PRO A 1 211 ? 56.277 -18.529 -79.007 1.00 52.94 211 PRO A N 1
ATOM 1712 C CA . PRO A 1 211 ? 56.830 -18.986 -77.742 1.00 52.94 211 PRO A CA 1
ATOM 1713 C C . PRO A 1 211 ? 58.353 -18.798 -77.795 1.00 52.94 211 PRO A C 1
ATOM 1715 O O . PRO A 1 211 ? 58.948 -19.127 -78.824 1.00 52.94 211 PRO A O 1
ATOM 1718 N N . PRO A 1 212 ? 58.970 -18.198 -76.763 1.00 55.81 212 PRO A N 1
ATOM 1719 C CA . PRO A 1 212 ? 60.408 -17.987 -76.755 1.00 55.81 212 PRO A CA 1
ATOM 1720 C C . PRO A 1 212 ? 61.094 -19.342 -76.946 1.00 55.81 212 PRO A C 1
ATOM 1722 O O . PRO A 1 212 ? 60.832 -20.276 -76.190 1.00 55.81 212 PRO A O 1
ATOM 1725 N N . ASP A 1 213 ? 61.938 -19.440 -77.975 1.00 59.41 213 ASP A N 1
ATOM 1726 C CA . ASP A 1 213 ? 62.616 -20.678 -78.394 1.00 59.41 213 ASP A CA 1
ATOM 1727 C C . ASP A 1 213 ? 63.665 -21.180 -77.384 1.00 59.41 213 ASP A C 1
ATOM 1729 O O . ASP A 1 213 ? 64.261 -22.234 -77.583 1.00 59.41 213 ASP A O 1
ATOM 1733 N N . ASP A 1 214 ? 63.846 -20.490 -76.259 1.00 60.66 214 ASP A N 1
ATOM 1734 C CA . ASP A 1 214 ? 64.734 -20.913 -75.184 1.00 60.66 214 ASP A CA 1
ATOM 1735 C C . ASP A 1 214 ? 63.922 -21.268 -73.936 1.00 60.66 214 ASP A C 1
ATOM 1737 O O . ASP A 1 214 ? 63.744 -20.473 -73.010 1.00 60.66 214 ASP A O 1
ATOM 1741 N N . LEU A 1 215 ? 63.439 -22.510 -73.906 1.00 46.44 215 LEU A N 1
ATOM 1742 C CA . LEU A 1 215 ? 63.190 -23.218 -72.655 1.00 46.44 215 LEU A CA 1
ATOM 1743 C C . LEU A 1 215 ? 64.552 -23.663 -72.097 1.00 46.44 215 LEU A C 1
ATOM 1745 O O . LEU A 1 215 ? 65.133 -24.604 -72.643 1.00 46.44 215 LEU A O 1
ATOM 1749 N N . PRO A 1 216 ? 65.074 -23.072 -71.005 1.00 48.78 216 PRO A N 1
ATOM 1750 C CA . PRO A 1 216 ? 66.107 -23.737 -70.233 1.00 48.78 216 PRO A CA 1
ATOM 1751 C C . PRO A 1 216 ? 65.497 -25.005 -69.625 1.00 48.78 216 PRO A C 1
ATOM 1753 O O . PRO A 1 216 ? 64.729 -24.970 -68.663 1.00 48.78 216 PRO A O 1
ATOM 1756 N N . THR A 1 217 ? 65.817 -26.146 -70.224 1.00 53.41 217 THR A N 1
ATOM 1757 C CA . THR A 1 217 ? 65.630 -27.456 -69.608 1.00 53.41 217 THR A CA 1
ATOM 1758 C C . THR A 1 217 ? 66.656 -27.631 -68.496 1.00 53.41 217 THR A C 1
ATOM 1760 O O . THR A 1 217 ? 67.819 -27.890 -68.787 1.00 53.41 217 THR A O 1
ATOM 1763 N N . SER A 1 218 ? 66.216 -27.504 -67.250 1.00 47.66 218 SER A N 1
ATOM 1764 C CA . SER A 1 218 ? 66.734 -28.200 -66.058 1.00 47.66 218 SER A CA 1
ATOM 1765 C C . SER A 1 218 ? 66.027 -27.564 -64.864 1.00 47.66 218 SER A C 1
ATOM 1767 O O . SER A 1 218 ? 66.098 -26.352 -64.689 1.00 47.66 218 SER A O 1
ATOM 1769 N N . GLU A 1 219 ? 65.116 -28.274 -64.204 1.00 50.88 219 GLU A N 1
ATOM 1770 C CA . GLU A 1 219 ? 65.420 -28.948 -62.931 1.00 50.88 219 GLU A CA 1
ATOM 1771 C C . GLU A 1 219 ? 66.061 -27.999 -61.905 1.00 50.88 219 GLU A C 1
ATOM 1773 O O . GLU A 1 219 ? 67.102 -27.404 -62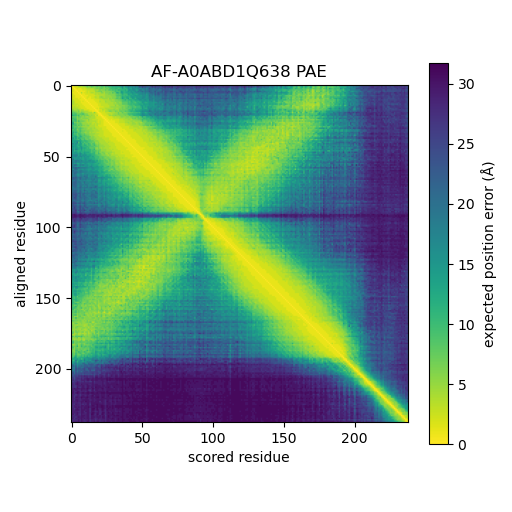.151 1.00 50.88 219 GLU A O 1
ATOM 1778 N N . ASP A 1 220 ? 65.399 -27.899 -60.750 1.00 53.66 220 ASP A N 1
ATOM 1779 C CA . ASP A 1 220 ? 65.723 -27.066 -59.586 1.00 53.66 220 ASP A CA 1
ATOM 1780 C C . ASP A 1 220 ? 65.278 -25.596 -59.645 1.00 53.66 220 ASP A C 1
ATOM 1782 O O . ASP A 1 220 ? 66.039 -24.682 -59.924 1.00 53.66 220 ASP A O 1
ATOM 1786 N N . HIS A 1 221 ? 64.005 -25.364 -59.302 1.00 45.81 221 HIS A N 1
ATOM 1787 C CA . HIS A 1 221 ? 63.635 -24.594 -58.100 1.00 45.81 221 HIS A CA 1
ATOM 1788 C C . HIS A 1 221 ? 62.110 -24.590 -57.919 1.00 45.81 221 HIS A C 1
ATOM 1790 O O . HIS A 1 221 ? 61.412 -23.590 -58.087 1.00 45.81 221 HIS A O 1
ATOM 1796 N N . ALA A 1 222 ? 61.580 -25.747 -57.526 1.00 44.06 222 ALA A N 1
ATOM 1797 C CA . ALA A 1 222 ? 60.337 -25.777 -56.779 1.00 44.06 222 ALA A CA 1
ATOM 1798 C C . ALA A 1 222 ? 60.589 -25.218 -55.366 1.00 44.06 222 ALA A C 1
ATOM 1800 O O . ALA A 1 222 ? 61.634 -25.458 -54.763 1.00 44.06 222 ALA A O 1
ATOM 1801 N N . VAL A 1 223 ? 59.554 -24.582 -54.814 1.00 43.22 223 VAL A N 1
ATOM 1802 C CA . VAL A 1 223 ? 59.364 -24.279 -53.387 1.00 43.22 223 VAL A CA 1
ATOM 1803 C C . VAL A 1 223 ? 59.945 -22.943 -52.888 1.00 43.22 223 VAL A C 1
ATOM 1805 O O . VAL A 1 223 ? 60.821 -22.894 -52.028 1.00 43.22 223 VAL A O 1
ATOM 1808 N N . ALA A 1 224 ? 59.309 -21.834 -53.283 1.00 39.69 224 ALA A N 1
ATOM 1809 C CA . ALA A 1 224 ? 59.135 -20.714 -52.356 1.00 39.69 224 ALA A CA 1
ATOM 1810 C C . ALA A 1 224 ? 58.040 -21.105 -51.346 1.00 39.69 224 ALA A C 1
ATOM 1812 O O . ALA A 1 224 ? 56.841 -20.972 -51.587 1.00 39.69 224 ALA A O 1
ATOM 1813 N N . LYS A 1 225 ? 58.485 -21.698 -50.236 1.00 49.31 225 LYS A N 1
ATOM 1814 C CA . LYS A 1 225 ? 57.674 -22.095 -49.082 1.00 49.31 225 LYS A CA 1
ATOM 1815 C C . LYS A 1 225 ? 56.938 -20.875 -48.515 1.00 49.31 225 LYS A C 1
ATOM 1817 O O . LYS A 1 225 ? 57.559 -19.977 -47.955 1.00 49.31 225 LYS A O 1
ATOM 1822 N N . VAL A 1 226 ? 55.611 -20.903 -48.593 1.00 47.69 226 VAL A N 1
ATOM 1823 C CA . VAL A 1 226 ? 54.703 -20.095 -47.768 1.00 47.69 226 VAL A CA 1
ATOM 1824 C C . VAL A 1 226 ? 54.900 -20.523 -46.315 1.00 47.69 226 VAL A C 1
ATOM 1826 O O . VAL A 1 226 ? 54.491 -21.617 -45.940 1.00 47.69 226 VAL A O 1
ATOM 1829 N N . SER A 1 227 ? 55.584 -19.711 -45.508 1.00 46.72 227 SER A N 1
ATOM 1830 C CA . SER A 1 227 ? 55.650 -19.913 -44.052 1.00 46.72 227 SER A CA 1
ATOM 1831 C C . SER A 1 227 ? 55.902 -18.578 -43.347 1.00 46.72 227 SER A C 1
ATOM 1833 O O . SER A 1 227 ? 57.045 -18.136 -43.308 1.00 46.72 227 SER A O 1
ATOM 1835 N N . SER A 1 228 ? 54.839 -17.955 -42.825 1.00 44.94 228 SER A N 1
ATOM 1836 C CA . SER A 1 228 ? 54.792 -16.938 -41.746 1.00 44.94 228 SER A CA 1
ATOM 1837 C C . SER A 1 228 ? 53.498 -16.120 -41.939 1.00 44.94 228 SER A C 1
ATOM 1839 O O . SER A 1 228 ? 53.223 -15.684 -43.046 1.00 44.94 228 SER A O 1
ATOM 1841 N N . ILE A 1 229 ? 52.570 -15.901 -41.009 1.00 45.84 229 ILE A N 1
ATOM 1842 C CA . ILE A 1 229 ? 52.439 -16.091 -39.563 1.00 45.84 229 ILE A CA 1
ATOM 1843 C C . ILE A 1 229 ? 50.923 -16.211 -39.310 1.00 45.84 229 ILE A C 1
ATOM 1845 O O . ILE A 1 229 ? 50.155 -15.368 -39.768 1.00 45.84 229 ILE A O 1
ATOM 1849 N N . VAL A 1 230 ? 50.493 -17.239 -38.579 1.00 42.84 230 VAL A N 1
ATOM 1850 C CA . VAL A 1 230 ? 49.214 -17.250 -37.856 1.00 42.84 230 VAL A CA 1
ATOM 1851 C C . VAL A 1 230 ? 49.587 -17.460 -36.397 1.00 42.84 230 VAL A C 1
ATOM 1853 O O . VAL A 1 230 ? 49.967 -18.565 -36.017 1.00 42.84 230 VAL A O 1
ATOM 1856 N N . GLU A 1 231 ? 49.511 -16.404 -35.594 1.00 48.59 231 GLU A N 1
ATOM 1857 C CA . GLU A 1 231 ? 49.404 -16.533 -34.141 1.00 48.59 231 GLU A CA 1
ATOM 1858 C C . GLU A 1 231 ? 47.926 -16.379 -33.761 1.00 48.59 231 GLU A C 1
ATOM 1860 O O . GLU A 1 231 ? 47.323 -15.342 -34.054 1.00 48.59 231 GLU A O 1
ATOM 1865 N N . PRO A 1 232 ? 47.309 -17.392 -33.130 1.00 52.28 232 PRO A N 1
ATOM 1866 C CA . PRO A 1 232 ? 46.001 -17.252 -32.525 1.00 52.28 232 PRO A CA 1
ATOM 1867 C C . PRO A 1 232 ? 46.194 -16.720 -31.103 1.00 52.28 232 PRO A C 1
ATOM 1869 O O . PRO A 1 232 ? 46.456 -17.486 -30.177 1.00 52.28 232 PRO A O 1
ATOM 1872 N N . HIS A 1 233 ? 46.041 -15.413 -30.898 1.00 41.25 233 HIS A N 1
ATOM 1873 C CA . HIS A 1 233 ? 45.777 -14.923 -29.548 1.00 41.25 233 HIS A CA 1
ATOM 1874 C C . HIS A 1 233 ? 44.305 -15.163 -29.216 1.00 41.25 233 HIS A C 1
ATOM 1876 O O . HIS A 1 233 ? 43.418 -14.388 -29.568 1.00 41.25 233 HIS A O 1
ATOM 1882 N N . GLY A 1 234 ? 44.068 -16.296 -28.557 1.00 41.25 234 GLY A N 1
ATOM 1883 C CA . GLY A 1 234 ? 42.873 -16.535 -27.770 1.00 41.25 234 GLY A CA 1
ATOM 1884 C C . GLY 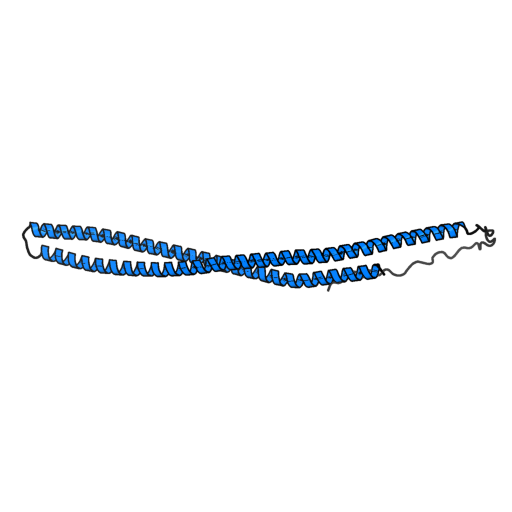A 1 234 ? 42.876 -15.697 -26.488 1.00 41.25 234 GLY A C 1
ATOM 1885 O O . GLY A 1 234 ? 43.895 -15.580 -25.815 1.00 41.25 234 GLY A O 1
ATOM 1886 N N . THR A 1 235 ? 41.695 -15.146 -26.203 1.00 53.09 235 THR A N 1
ATOM 1887 C CA . THR A 1 235 ? 41.005 -15.099 -24.900 1.00 53.09 235 THR A CA 1
ATOM 1888 C C . THR A 1 235 ? 41.788 -14.665 -23.655 1.00 53.09 235 THR A C 1
ATOM 1890 O O . THR A 1 235 ? 42.595 -15.421 -23.120 1.00 53.09 235 THR A O 1
ATOM 1893 N N . GLY A 1 236 ? 41.391 -13.521 -23.093 1.00 41.50 236 GLY A N 1
ATOM 1894 C CA . GLY A 1 236 ? 41.650 -13.160 -21.700 1.00 41.50 236 GLY A CA 1
ATOM 1895 C C . GLY A 1 236 ? 40.713 -12.044 -21.242 1.00 41.50 236 GLY A C 1
ATOM 1896 O O . GLY A 1 236 ? 40.903 -10.898 -21.631 1.00 41.50 236 GLY A O 1
ATOM 1897 N N . GLU A 1 237 ? 39.694 -12.409 -20.464 1.00 42.09 237 GLU A N 1
ATOM 1898 C CA . GLU A 1 237 ? 38.796 -11.522 -19.716 1.00 42.09 237 GLU A CA 1
ATOM 1899 C C . GLU A 1 237 ? 39.555 -10.577 -18.770 1.00 42.09 237 GLU A C 1
ATOM 1901 O O . GLU A 1 237 ? 40.426 -11.022 -18.017 1.00 42.09 237 GLU A O 1
ATOM 1906 N N . ALA A 1 238 ? 39.149 -9.304 -18.776 1.00 38.31 238 ALA A N 1
ATOM 1907 C CA . ALA A 1 238 ? 38.921 -8.434 -17.617 1.00 38.31 238 ALA A CA 1
ATOM 1908 C C . ALA A 1 238 ? 38.102 -7.218 -18.077 1.00 38.31 238 ALA A C 1
ATOM 1910 O O . ALA A 1 238 ? 38.492 -6.612 -19.102 1.00 38.31 238 ALA A O 1
#